Protein AF-A0A2E9WJP3-F1 (afdb_monomer_lite)

pLDDT: mean 88.26, std 9.83, range [49.56, 97.56]

Secondary structure (DSSP, 8-state):
-----EEE-PPEEETTEEE----EEPPPTTGGGGTT-SEEE--SSEEEEEPPGGGGGS---TT-TTTEE--SBEEESSPPTTTGGG---B--SS----SPTTTTEEEEEEEEEEESS-SS---TT--S-EEEEEEEEEE-SS-B-S-EEEEEEE-STTEEETT--SSSS-EEEEE-S-B-TTEEEEEEEEEEE-TTSPTT-EEEEEEEEEETT-BS--TT---TTPPBPP-SPPEEEEEETTSPPS--TT-SS-SS--SHHHHHHHHHHHHTTTT-----HHHHHH-TT-SS--SHHHHHHHHHHHHH-

Foldseek 3Di:
DDAAAEDAQFFDADPNDTHHPQDEEEDDLVCVSNQRHQADADAQHAYAEEDHLCVLVHPYPLVDNRRDEQHNYQYFDPHRPSNNVRPHDHDVVPGPHVDFAQQAKWKDDWFKEWAQWDQAAQALPTPTTWIKIKIKIFASGAKHQQFKKKKKFWPDPQKAWDPADDPGRGMRIHTDRIAHHRGMAMDITTMGGHNPDDFFDKIKMKMTMFGPQADCDCPPPPDPNHGHTHPYDIDMDIDTHGHGTQAYQLQLVSNRDLEVVSLVNLVVCLVVVVPHPYNHSSQVRQPPVPPSDSDVVSSVVSVVVHVVD

Structure (mmCIF, N/CA/C/O backbone):
data_AF-A0A2E9WJP3-F1
#
_entry.id   AF-A0A2E9WJP3-F1
#
loop_
_atom_site.group_PDB
_atom_site.id
_atom_site.type_symbol
_atom_site.label_atom_id
_atom_site.label_alt_id
_atom_site.label_comp_id
_atom_site.label_asym_id
_atom_site.label_entity_id
_atom_site.label_seq_id
_atom_site.pdbx_PDB_ins_code
_atom_site.Cartn_x
_atom_site.Cartn_y
_atom_site.Cartn_z
_atom_site.occupancy
_atom_site.B_iso_or_equiv
_atom_site.auth_seq_id
_atom_site.auth_comp_id
_atom_site.auth_asym_id
_atom_site.auth_atom_id
_atom_site.pdbx_PDB_model_num
ATOM 1 N N . ASN A 1 1 ? 7.475 -1.618 -46.193 1.00 53.94 1 ASN A N 1
ATOM 2 C CA . ASN A 1 1 ? 6.760 -1.012 -45.052 1.00 53.94 1 ASN A CA 1
ATOM 3 C C . ASN A 1 1 ? 7.216 -1.718 -43.789 1.00 53.94 1 ASN A C 1
ATOM 5 O O . ASN A 1 1 ? 6.479 -2.545 -43.276 1.00 53.94 1 ASN A O 1
ATOM 9 N N . GLY A 1 2 ? 8.473 -1.503 -43.385 1.00 64.44 2 GLY A N 1
ATOM 10 C CA . GLY A 1 2 ? 9.006 -2.137 -42.178 1.00 64.44 2 GLY A CA 1
ATOM 11 C C . GLY A 1 2 ? 8.355 -1.494 -40.962 1.00 64.44 2 GLY A C 1
ATOM 12 O O . GLY A 1 2 ? 8.358 -0.270 -40.872 1.00 64.44 2 GLY A O 1
ATOM 13 N N . ARG A 1 3 ? 7.750 -2.310 -40.105 1.00 82.12 3 ARG A N 1
ATOM 14 C CA . ARG A 1 3 ? 7.250 -1.914 -38.788 1.00 82.12 3 ARG A CA 1
ATOM 15 C C . ARG A 1 3 ? 8.035 -2.715 -37.751 1.00 82.12 3 ARG A C 1
ATOM 17 O O . ARG A 1 3 ? 8.478 -3.820 -38.069 1.00 82.12 3 ARG A O 1
ATOM 24 N N . ILE A 1 4 ? 8.259 -2.138 -36.576 1.00 85.25 4 ILE A N 1
ATOM 25 C CA . ILE A 1 4 ? 8.901 -2.844 -35.464 1.00 85.25 4 ILE A CA 1
ATOM 26 C C . ILE A 1 4 ? 7.876 -3.833 -34.909 1.00 85.25 4 ILE A C 1
ATOM 28 O O . ILE A 1 4 ? 6.746 -3.439 -34.643 1.00 85.25 4 ILE A O 1
ATOM 32 N N . ILE A 1 5 ? 8.274 -5.100 -34.813 1.00 91.88 5 ILE A N 1
ATOM 33 C CA . ILE A 1 5 ? 7.473 -6.188 -34.226 1.00 91.88 5 ILE A CA 1
ATOM 34 C C . ILE A 1 5 ? 8.168 -6.824 -33.017 1.00 91.88 5 ILE A C 1
ATOM 36 O O . ILE A 1 5 ? 7.526 -7.426 -32.174 1.00 91.88 5 ILE A O 1
ATOM 40 N N . LEU A 1 6 ? 9.491 -6.687 -32.937 1.00 93.00 6 LEU A N 1
ATOM 41 C CA . LEU A 1 6 ? 10.337 -7.295 -31.922 1.00 93.00 6 LEU A CA 1
ATOM 42 C C . LEU A 1 6 ? 11.428 -6.292 -31.578 1.00 93.00 6 LEU A C 1
ATOM 44 O O . LEU A 1 6 ? 12.177 -5.863 -32.465 1.00 93.00 6 LEU A O 1
ATOM 48 N N . PHE A 1 7 ? 11.512 -5.954 -30.302 1.00 91.19 7 PHE A N 1
ATOM 49 C CA . PHE A 1 7 ? 12.621 -5.223 -29.725 1.00 91.19 7 PHE A CA 1
ATOM 50 C C . PHE A 1 7 ? 13.110 -6.030 -28.522 1.00 91.19 7 PHE A C 1
ATOM 52 O O . PHE A 1 7 ? 12.496 -6.005 -27.464 1.00 91.19 7 PHE A O 1
ATOM 59 N N . ASP A 1 8 ? 14.161 -6.820 -28.736 1.00 93.00 8 ASP A N 1
ATOM 60 C CA . ASP A 1 8 ? 14.760 -7.693 -27.726 1.00 93.00 8 ASP A CA 1
ATOM 61 C C . ASP A 1 8 ? 16.210 -7.267 -27.510 1.00 93.00 8 ASP A C 1
ATOM 63 O O . ASP A 1 8 ? 17.066 -7.413 -28.393 1.00 93.00 8 ASP A O 1
ATOM 67 N N . CYS A 1 9 ? 16.444 -6.688 -26.337 1.00 93.12 9 CYS A N 1
ATOM 68 C CA . CYS A 1 9 ? 17.728 -6.184 -25.889 1.00 93.12 9 CYS A CA 1
ATOM 69 C C . CYS A 1 9 ? 18.357 -7.039 -24.783 1.00 93.12 9 CYS A C 1
ATOM 71 O O . CYS A 1 9 ? 19.180 -6.533 -24.014 1.00 93.12 9 CYS A O 1
ATOM 73 N N . TYR A 1 10 ? 18.040 -8.338 -24.727 1.00 88.50 10 TYR A N 1
ATOM 74 C CA . TYR A 1 10 ? 18.809 -9.271 -23.908 1.00 88.50 10 TYR A CA 1
ATOM 75 C C . TYR A 1 10 ? 20.300 -9.299 -24.297 1.00 88.50 10 TYR A C 1
ATOM 77 O O . TYR A 1 10 ? 20.679 -9.011 -25.442 1.00 88.50 10 TYR A O 1
ATOM 85 N N . PRO A 1 11 ? 21.185 -9.697 -23.362 1.00 88.94 11 PRO A N 1
ATOM 86 C CA . PRO A 1 11 ? 22.606 -9.787 -23.630 1.00 88.94 11 PRO A CA 1
ATOM 87 C C . PRO A 1 11 ? 22.893 -10.813 -24.726 1.00 88.94 11 PRO A C 1
ATOM 89 O O . PRO A 1 11 ? 22.445 -11.962 -24.698 1.00 88.94 11 PRO A O 1
ATOM 92 N N . ILE A 1 12 ? 23.739 -10.424 -25.674 1.00 89.56 12 ILE A N 1
ATOM 93 C CA . ILE A 1 12 ? 24.152 -11.298 -26.767 1.00 89.56 12 ILE A CA 1
ATOM 94 C C . ILE A 1 12 ? 25.211 -12.270 -26.243 1.00 89.56 12 ILE A C 1
ATOM 96 O O . ILE A 1 12 ? 26.278 -11.866 -25.775 1.00 89.56 12 ILE A O 1
ATOM 100 N N . ILE A 1 13 ? 24.960 -13.574 -26.366 1.00 91.44 13 ILE A N 1
ATOM 101 C CA . ILE A 1 13 ? 25.902 -14.605 -25.917 1.00 91.44 13 ILE A CA 1
ATOM 102 C C . ILE A 1 13 ? 26.868 -14.968 -27.049 1.00 91.44 13 ILE A C 1
ATOM 104 O O . ILE A 1 13 ? 26.482 -15.559 -28.058 1.00 91.44 13 ILE A O 1
ATOM 108 N N . ILE A 1 14 ? 28.158 -14.675 -26.863 1.00 93.06 14 ILE A N 1
ATOM 109 C CA . ILE A 1 14 ? 29.222 -14.998 -27.824 1.00 93.06 14 ILE A CA 1
ATOM 110 C C . ILE A 1 14 ? 30.274 -15.858 -27.127 1.00 93.06 14 ILE A C 1
ATOM 112 O O . ILE A 1 14 ? 30.934 -15.418 -26.188 1.00 93.06 14 ILE A O 1
ATOM 116 N N . ASN A 1 15 ? 30.453 -17.097 -27.598 1.00 94.19 15 ASN A N 1
ATOM 117 C CA . ASN A 1 15 ? 31.394 -18.075 -27.025 1.00 94.19 15 ASN A CA 1
ATOM 118 C C . ASN A 1 15 ? 31.203 -18.316 -25.512 1.00 94.19 15 ASN A C 1
ATOM 120 O O . ASN A 1 15 ? 32.175 -18.545 -24.797 1.00 94.19 15 ASN A O 1
ATOM 124 N N . GLY A 1 16 ? 29.959 -18.256 -25.028 1.00 92.44 16 GLY A N 1
ATOM 125 C CA . GLY A 1 16 ? 29.631 -18.432 -23.609 1.00 92.44 16 GLY A CA 1
ATOM 126 C C . GLY A 1 16 ? 29.838 -17.189 -22.739 1.00 92.44 16 GLY A C 1
ATOM 127 O O . GLY A 1 16 ? 29.632 -17.277 -21.534 1.00 92.44 16 GLY A O 1
ATOM 128 N N . ASN A 1 17 ? 30.209 -16.045 -23.325 1.00 92.50 17 ASN A N 1
ATOM 129 C CA . ASN A 1 17 ? 30.257 -14.762 -22.627 1.00 92.50 17 ASN A CA 1
ATOM 130 C C . ASN A 1 17 ? 29.009 -13.940 -22.955 1.00 92.50 17 ASN A C 1
ATOM 132 O O . ASN A 1 17 ? 28.651 -13.819 -24.129 1.00 92.50 17 ASN A O 1
ATOM 136 N N . TYR A 1 18 ? 28.396 -13.362 -21.927 1.00 90.56 18 TYR A N 1
ATOM 137 C CA . TYR A 1 18 ? 27.299 -12.407 -22.051 1.00 90.56 18 TYR A CA 1
ATOM 138 C C . TYR A 1 18 ? 27.856 -11.038 -22.443 1.00 90.56 18 TYR A C 1
ATOM 140 O O . TYR A 1 18 ? 28.837 -10.579 -21.857 1.00 90.56 18 TYR A O 1
ATOM 148 N N . ASN A 1 19 ? 27.250 -10.409 -23.446 1.00 90.06 19 ASN A N 1
ATOM 149 C CA . ASN A 1 19 ? 27.592 -9.064 -23.895 1.00 90.06 19 ASN A CA 1
ATOM 150 C C . ASN A 1 19 ? 26.335 -8.207 -23.765 1.00 90.06 19 ASN A C 1
ATOM 152 O O . ASN A 1 19 ? 25.405 -8.366 -24.557 1.00 90.06 19 ASN A O 1
ATOM 156 N N . TRP A 1 20 ? 26.311 -7.358 -22.744 1.00 89.81 20 TRP A N 1
ATOM 157 C CA . TRP A 1 20 ? 25.240 -6.397 -22.512 1.00 89.81 20 TRP A CA 1
ATOM 158 C C . TRP A 1 20 ? 25.236 -5.328 -23.604 1.00 89.81 20 TRP A C 1
ATOM 160 O O . TRP A 1 20 ? 26.259 -5.082 -24.252 1.00 89.81 20 TRP A O 1
ATOM 170 N N . LEU A 1 21 ? 24.057 -4.769 -23.867 1.00 91.06 21 LEU A N 1
ATOM 171 C CA . LEU A 1 21 ? 23.879 -3.747 -24.896 1.00 91.06 21 LEU A CA 1
ATOM 172 C C . LEU A 1 21 ? 24.045 -2.328 -24.346 1.00 91.06 21 LEU A C 1
ATOM 174 O O . LEU A 1 21 ? 24.239 -1.416 -25.150 1.00 91.06 21 LEU A O 1
ATOM 178 N N . ASP A 1 22 ? 24.001 -2.168 -23.018 1.00 90.81 22 ASP A N 1
ATOM 179 C CA . ASP A 1 22 ? 24.171 -0.905 -22.291 1.00 90.81 22 ASP A CA 1
ATOM 180 C C . ASP A 1 22 ? 23.262 0.208 -22.860 1.00 90.81 22 ASP A C 1
ATOM 182 O O . ASP A 1 22 ? 23.683 1.347 -23.097 1.00 90.81 22 ASP A O 1
ATOM 186 N N . VAL A 1 23 ? 22.008 -0.141 -23.193 1.00 94.12 23 VAL A N 1
ATOM 187 C CA . VAL A 1 23 ? 21.060 0.829 -23.759 1.00 94.12 23 VAL A CA 1
ATOM 188 C C . VAL A 1 23 ? 20.640 1.804 -22.666 1.00 94.12 23 VAL A C 1
ATOM 190 O O . VAL A 1 23 ? 20.157 1.386 -21.626 1.00 94.12 23 VAL A O 1
ATOM 193 N N . SER A 1 24 ? 20.798 3.102 -22.913 1.00 93.69 24 SER A N 1
ATOM 194 C CA . SER A 1 24 ? 20.546 4.156 -21.926 1.00 93.69 24 SER A CA 1
ATOM 195 C C . SER A 1 24 ? 19.581 5.225 -22.425 1.00 93.69 24 SER A C 1
ATOM 197 O O . SER A 1 24 ? 19.346 5.365 -23.630 1.00 93.69 24 SER A O 1
ATOM 199 N N . GLY A 1 25 ? 19.070 6.016 -21.479 1.00 92.56 25 GLY A N 1
ATOM 200 C CA . GLY A 1 25 ? 18.155 7.128 -21.723 1.00 92.56 25 GLY A CA 1
ATOM 201 C C . GLY A 1 25 ? 16.700 6.784 -21.416 1.00 92.56 25 GLY A C 1
ATOM 202 O O . GLY A 1 25 ? 16.393 5.736 -20.855 1.00 92.56 25 GLY A O 1
ATOM 203 N N . GLU A 1 26 ? 15.807 7.700 -21.775 1.00 93.94 26 GLU A N 1
ATOM 204 C CA . GLU A 1 26 ? 14.380 7.606 -21.461 1.00 93.94 26 GLU A CA 1
ATOM 205 C C . GLU A 1 26 ? 13.601 6.759 -22.467 1.00 93.94 26 GLU A C 1
ATOM 207 O O . GLU A 1 26 ? 13.908 6.727 -23.666 1.00 93.94 26 GLU A O 1
ATOM 212 N N . ILE A 1 27 ? 12.525 6.132 -21.984 1.00 93.31 27 ILE A N 1
ATOM 213 C CA . ILE A 1 27 ? 11.502 5.555 -22.854 1.00 93.31 27 ILE A CA 1
ATOM 214 C C . ILE A 1 27 ? 10.728 6.715 -23.502 1.00 93.31 27 ILE A C 1
ATOM 216 O O . ILE A 1 27 ? 10.164 7.555 -22.802 1.00 93.31 27 ILE A O 1
ATOM 220 N N . PRO A 1 28 ? 10.680 6.803 -24.840 1.00 91.38 28 PRO A N 1
ATOM 221 C CA . PRO A 1 28 ? 10.121 7.970 -25.501 1.00 91.38 28 PRO A CA 1
ATOM 222 C C . PRO A 1 28 ? 8.587 7.995 -25.426 1.00 91.38 28 PRO A C 1
ATOM 224 O O . PRO A 1 28 ? 7.920 6.989 -25.655 1.00 91.38 28 PRO A O 1
ATOM 227 N N . ASN A 1 29 ? 8.012 9.186 -25.225 1.00 87.31 29 ASN A N 1
ATOM 228 C CA . ASN A 1 29 ? 6.556 9.403 -25.163 1.00 87.31 29 ASN A CA 1
ATOM 229 C C . ASN A 1 29 ? 5.777 8.889 -26.391 1.00 87.31 29 ASN A C 1
ATOM 231 O O . ASN A 1 29 ? 4.590 8.586 -26.286 1.00 87.31 29 ASN A O 1
ATOM 235 N N . ASN A 1 30 ? 6.416 8.803 -27.562 1.00 87.75 30 ASN A N 1
ATOM 236 C CA . ASN A 1 30 ? 5.806 8.322 -28.804 1.00 87.75 30 ASN A CA 1
ATOM 237 C C . ASN A 1 30 ? 5.972 6.806 -29.022 1.00 87.75 30 ASN A C 1
ATOM 239 O O . ASN A 1 30 ? 5.982 6.352 -30.166 1.00 87.75 30 ASN A O 1
ATOM 243 N N . ILE A 1 31 ? 6.098 6.011 -27.951 1.00 87.75 31 ILE A N 1
ATOM 244 C CA . ILE A 1 31 ? 6.166 4.541 -28.037 1.00 87.75 31 ILE A CA 1
ATOM 245 C C . ILE A 1 31 ? 4.942 3.929 -28.746 1.00 87.75 31 ILE A C 1
ATOM 247 O O . ILE A 1 31 ? 5.043 2.880 -29.375 1.00 87.75 31 ILE A O 1
ATOM 251 N N . THR A 1 32 ? 3.814 4.642 -28.759 1.00 84.25 32 THR A N 1
ATOM 252 C CA . THR A 1 32 ? 2.586 4.301 -29.498 1.00 84.25 32 THR A CA 1
ATOM 253 C C . THR A 1 32 ? 2.762 4.214 -31.013 1.00 84.25 32 THR A C 1
ATOM 255 O O . THR A 1 32 ? 1.968 3.560 -31.689 1.00 84.25 32 THR A O 1
ATOM 258 N N . ASP A 1 33 ? 3.832 4.792 -31.573 1.00 87.94 33 ASP A N 1
ATOM 259 C CA . ASP A 1 33 ? 4.186 4.606 -32.985 1.00 87.94 33 ASP A CA 1
ATOM 260 C C . ASP A 1 33 ? 4.545 3.135 -33.307 1.00 87.94 33 ASP A C 1
ATOM 262 O O . ASP A 1 33 ? 4.612 2.742 -34.479 1.00 87.94 33 ASP A O 1
ATOM 266 N N . TRP A 1 34 ? 4.771 2.299 -32.286 1.00 88.06 34 TRP A N 1
ATOM 267 C CA . TRP A 1 34 ? 5.065 0.870 -32.399 1.00 88.06 34 TRP A CA 1
ATOM 268 C C . TRP A 1 34 ? 3.798 0.000 -32.347 1.00 88.06 34 TRP A C 1
ATOM 270 O O . TRP A 1 34 ? 3.801 -1.061 -31.744 1.00 88.06 34 TRP A O 1
ATOM 280 N N . GLU A 1 35 ? 2.737 0.402 -33.055 1.00 83.06 35 GLU A N 1
ATOM 281 C CA . GLU A 1 35 ? 1.407 -0.255 -33.124 1.00 83.06 35 GLU A CA 1
ATOM 2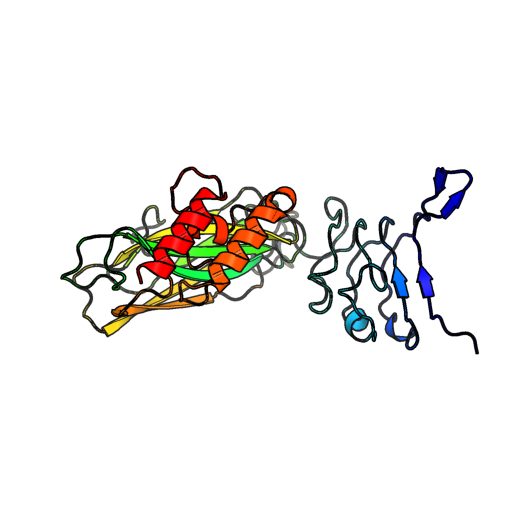82 C C . GLU A 1 35 ? 1.426 -1.785 -33.389 1.00 83.06 35 GLU A C 1
ATOM 284 O O . GLU A 1 35 ? 0.425 -2.459 -33.187 1.00 83.06 35 GLU A O 1
ATOM 289 N N . TYR A 1 36 ? 2.536 -2.350 -33.877 1.00 89.25 36 TYR A N 1
ATOM 290 C CA . TYR A 1 36 ? 2.665 -3.777 -34.225 1.00 89.25 36 TYR A CA 1
ATOM 291 C C . TYR A 1 36 ? 3.728 -4.483 -33.387 1.00 89.25 36 TYR A C 1
ATOM 293 O O . TYR A 1 36 ? 4.179 -5.556 -33.786 1.00 89.25 36 TYR A O 1
ATOM 301 N N . ILE A 1 37 ? 4.194 -3.868 -32.298 1.00 93.19 37 ILE A N 1
ATOM 302 C CA . ILE A 1 37 ? 5.142 -4.521 -31.407 1.00 93.19 37 ILE A CA 1
ATOM 303 C C . ILE A 1 37 ? 4.462 -5.712 -30.738 1.00 93.19 37 ILE A C 1
ATOM 305 O O . ILE A 1 37 ? 3.365 -5.597 -30.210 1.00 93.19 37 ILE A O 1
ATOM 309 N N . GLU A 1 38 ? 5.116 -6.863 -30.818 1.00 95.00 38 GLU A N 1
ATOM 310 C CA . GLU A 1 38 ? 4.667 -8.119 -30.217 1.00 95.00 38 GLU A CA 1
ATOM 311 C C . GLU A 1 38 ? 5.570 -8.512 -29.040 1.00 95.00 38 GLU A C 1
ATOM 313 O O . GLU A 1 38 ? 5.168 -9.319 -28.212 1.00 95.00 38 GLU A O 1
ATOM 318 N N . VAL A 1 39 ? 6.792 -7.963 -28.971 1.00 95.88 39 VAL A N 1
ATOM 319 C CA . VAL A 1 39 ? 7.773 -8.201 -27.902 1.00 95.88 39 VAL A CA 1
ATOM 320 C C . VAL A 1 39 ? 8.591 -6.930 -27.659 1.00 95.88 39 VAL A C 1
ATOM 322 O O . VAL A 1 39 ? 9.171 -6.374 -28.602 1.00 95.88 39 VAL A O 1
ATOM 325 N N . PHE A 1 40 ? 8.670 -6.508 -26.399 1.00 95.38 40 PHE A N 1
ATOM 326 C CA . PHE A 1 40 ? 9.450 -5.373 -25.914 1.00 95.38 40 PHE A CA 1
ATOM 327 C C . PHE A 1 40 ? 10.232 -5.749 -24.644 1.00 95.38 40 PHE A C 1
ATOM 329 O O . PHE A 1 40 ? 9.737 -5.640 -23.526 1.00 95.38 40 PHE A O 1
ATOM 336 N N . ILE A 1 41 ? 11.476 -6.187 -24.829 1.00 95.62 41 ILE A N 1
ATOM 337 C CA . ILE A 1 41 ? 12.373 -6.629 -23.758 1.00 95.62 41 ILE A CA 1
ATOM 338 C C . ILE A 1 41 ? 13.591 -5.711 -23.720 1.00 95.62 41 ILE A C 1
ATOM 340 O O . ILE A 1 41 ? 14.370 -5.650 -24.672 1.00 95.62 41 ILE A O 1
ATOM 344 N N . MET A 1 42 ? 13.768 -5.030 -22.592 1.00 95.56 42 MET A N 1
ATOM 345 C CA . MET A 1 42 ? 14.872 -4.109 -22.305 1.00 95.56 42 MET A CA 1
ATOM 346 C C . MET A 1 42 ? 15.515 -4.380 -20.942 1.00 95.56 42 MET A C 1
ATOM 348 O O . MET A 1 42 ? 16.221 -3.525 -20.408 1.00 95.56 42 MET A O 1
ATOM 352 N N . SER A 1 43 ? 15.282 -5.556 -20.363 1.00 94.81 43 SER A N 1
ATOM 353 C CA . SER A 1 43 ? 15.803 -5.915 -19.046 1.00 94.81 43 SER A CA 1
ATOM 354 C C . SER A 1 43 ? 17.329 -5.791 -18.960 1.00 94.81 43 SER A C 1
ATOM 356 O O . SER A 1 43 ? 18.020 -6.126 -19.928 1.00 94.81 43 SER A O 1
ATOM 358 N N . TYR A 1 44 ? 17.842 -5.388 -17.797 1.00 93.62 44 TYR A N 1
ATOM 359 C CA . TYR A 1 44 ? 19.264 -5.280 -17.469 1.00 93.62 44 TYR A CA 1
ATOM 360 C C . TYR A 1 44 ? 20.034 -4.375 -18.444 1.00 93.62 44 TYR A C 1
ATOM 362 O O . TYR A 1 44 ? 21.044 -4.769 -19.034 1.00 93.62 44 TYR A O 1
ATOM 370 N N . ASN A 1 45 ? 19.514 -3.162 -18.626 1.00 94.00 45 ASN A N 1
ATOM 371 C CA . ASN A 1 45 ? 20.140 -2.069 -19.364 1.00 94.00 45 ASN A CA 1
ATOM 372 C C . ASN A 1 45 ? 20.239 -0.829 -18.448 1.00 94.00 45 ASN A C 1
ATOM 374 O O . ASN A 1 45 ? 20.044 -0.922 -17.239 1.00 94.00 45 ASN A O 1
ATOM 378 N N . ASP A 1 46 ? 20.553 0.329 -19.020 1.00 93.25 46 ASP A N 1
ATOM 379 C CA . ASP A 1 46 ? 20.752 1.594 -18.310 1.00 93.25 46 ASP A CA 1
ATOM 380 C C . ASP A 1 46 ? 19.619 2.600 -18.621 1.00 93.25 46 ASP A C 1
ATOM 382 O O . ASP A 1 46 ? 19.854 3.814 -18.692 1.00 93.25 46 ASP A O 1
ATOM 386 N N . LEU A 1 47 ? 18.394 2.121 -18.893 1.00 94.62 47 LEU A N 1
ATOM 387 C CA . LEU A 1 47 ? 17.244 3.007 -19.112 1.00 94.62 47 LEU A CA 1
ATOM 388 C C . LEU A 1 47 ? 16.950 3.811 -17.844 1.00 94.62 47 LEU A C 1
ATOM 390 O O . LEU A 1 47 ? 17.082 3.298 -16.736 1.00 94.62 47 LEU A O 1
ATOM 394 N N . SER A 1 48 ? 16.528 5.061 -18.002 1.00 92.88 48 SER A N 1
ATOM 395 C CA . SER A 1 48 ? 16.322 5.986 -16.886 1.00 92.88 48 SER A CA 1
ATOM 396 C C . SER A 1 48 ? 15.133 6.913 -17.106 1.00 92.88 48 SER A C 1
ATOM 398 O O . SER A 1 48 ? 14.629 7.025 -18.220 1.00 92.88 48 SER A O 1
ATOM 400 N N . GLY A 1 49 ? 14.725 7.634 -16.062 1.00 90.44 49 GLY A N 1
ATOM 401 C CA . GLY A 1 49 ? 13.631 8.605 -16.143 1.00 90.44 49 GLY A CA 1
ATOM 402 C C . GLY A 1 49 ? 12.250 7.950 -16.119 1.00 90.44 49 GLY A C 1
ATOM 403 O O . GLY A 1 49 ? 12.126 6.746 -15.899 1.00 90.44 49 GLY A O 1
ATOM 404 N N . LEU A 1 50 ? 11.200 8.756 -16.272 1.00 91.00 50 LEU A N 1
ATOM 405 C CA . LEU A 1 50 ? 9.816 8.291 -16.139 1.00 91.00 50 LEU A CA 1
ATOM 406 C C . LEU A 1 50 ? 9.399 7.400 -17.313 1.00 91.00 50 LEU A C 1
ATOM 408 O O . LEU A 1 50 ? 9.785 7.632 -18.461 1.00 91.00 50 LEU A O 1
ATOM 412 N N . ILE A 1 51 ? 8.548 6.415 -17.030 1.00 93.69 51 ILE A N 1
ATOM 413 C CA . ILE A 1 51 ? 7.878 5.642 -18.077 1.00 93.69 51 ILE A CA 1
ATOM 414 C C . ILE A 1 51 ? 6.626 6.412 -18.508 1.00 93.69 51 ILE A C 1
ATOM 416 O O . ILE A 1 51 ? 5.801 6.747 -17.658 1.00 93.69 51 ILE A O 1
ATOM 420 N N . PRO A 1 52 ? 6.444 6.697 -19.806 1.00 93.25 52 PRO A N 1
ATOM 421 C CA . PRO A 1 52 ? 5.271 7.424 -20.264 1.00 93.25 52 PRO A CA 1
ATOM 422 C C . PRO A 1 52 ? 4.005 6.564 -20.176 1.00 93.25 52 PRO A C 1
ATOM 424 O O . PRO A 1 52 ? 4.018 5.400 -20.576 1.00 93.25 52 PRO A O 1
ATOM 427 N N . ASP A 1 53 ? 2.880 7.159 -19.764 1.00 93.12 53 ASP A N 1
ATOM 428 C CA . ASP A 1 53 ? 1.566 6.485 -19.700 1.00 93.12 53 ASP A CA 1
ATOM 429 C C . ASP A 1 53 ? 1.135 5.864 -21.038 1.00 93.12 53 ASP A C 1
ATOM 431 O O . ASP A 1 53 ? 0.377 4.894 -21.074 1.00 93.12 53 ASP A O 1
ATOM 435 N N . SER A 1 54 ? 1.650 6.392 -22.153 1.00 93.56 54 SER A N 1
ATOM 436 C CA . SER A 1 54 ? 1.402 5.874 -23.498 1.00 93.56 54 SER A CA 1
ATOM 437 C C . SER A 1 54 ? 1.900 4.437 -23.702 1.00 93.56 54 SER A C 1
ATOM 439 O O . SER A 1 54 ? 1.475 3.780 -24.650 1.00 93.56 54 SER A O 1
ATOM 441 N N . ILE A 1 55 ? 2.733 3.899 -22.800 1.00 94.69 55 ILE A N 1
ATOM 442 C CA . ILE A 1 55 ? 3.093 2.475 -22.793 1.00 94.69 55 ILE A CA 1
ATOM 443 C C . ILE A 1 55 ? 1.869 1.569 -22.607 1.00 94.69 55 ILE A C 1
ATOM 445 O O . ILE A 1 55 ? 1.822 0.489 -23.191 1.00 94.69 55 ILE A O 1
ATOM 449 N N . CYS A 1 56 ? 0.847 2.031 -21.877 1.00 94.00 56 CYS A N 1
ATOM 450 C CA . CYS A 1 56 ? -0.392 1.286 -21.648 1.00 94.00 56 CYS A CA 1
ATOM 451 C C . CYS A 1 56 ? -1.267 1.154 -22.903 1.00 94.00 56 CYS A C 1
ATOM 453 O O . CYS A 1 56 ? -2.250 0.416 -22.890 1.00 94.00 56 CYS A O 1
ATOM 455 N N . GLU A 1 57 ? -0.950 1.880 -23.976 1.00 93.00 57 GLU A N 1
ATOM 456 C CA . GLU A 1 57 ? -1.648 1.775 -25.258 1.00 93.00 57 GLU A CA 1
ATOM 457 C C . GLU A 1 57 ? -1.083 0.651 -26.148 1.00 93.00 57 GLU A C 1
ATOM 459 O O . GLU A 1 57 ? -1.654 0.364 -27.203 1.00 93.00 57 GLU A O 1
ATOM 464 N N . LEU A 1 58 ? 0.027 0.016 -25.752 1.00 92.44 58 LEU A N 1
ATOM 465 C CA . LEU A 1 58 ? 0.586 -1.138 -26.456 1.00 92.44 58 LEU A CA 1
ATOM 466 C C . LEU A 1 58 ? -0.227 -2.405 -26.150 1.00 92.44 58 LEU A C 1
ATOM 468 O O . LEU A 1 58 ? -0.525 -2.697 -24.995 1.00 92.44 58 LEU A O 1
ATOM 472 N N . ASP A 1 59 ? -0.542 -3.187 -27.185 1.00 92.00 59 ASP A N 1
ATOM 473 C CA . ASP A 1 59 ? -1.256 -4.470 -27.071 1.00 92.00 59 ASP A CA 1
ATOM 474 C C . ASP A 1 59 ? -0.275 -5.611 -26.745 1.00 92.00 59 ASP A C 1
ATOM 476 O O . ASP A 1 59 ? -0.032 -6.505 -27.557 1.00 92.00 59 ASP A O 1
ATOM 480 N N . LEU A 1 60 ? 0.360 -5.522 -25.573 1.00 93.62 60 LEU A N 1
ATOM 481 C CA . LEU A 1 60 ? 1.311 -6.508 -25.058 1.00 93.62 60 LEU A CA 1
ATOM 482 C C . LEU A 1 60 ? 0.746 -7.203 -23.818 1.00 93.62 60 LEU A C 1
ATOM 484 O O . LEU A 1 60 ? 0.060 -6.595 -22.997 1.00 93.62 60 LEU A O 1
ATOM 488 N N . ASP A 1 61 ? 1.090 -8.478 -23.650 1.00 95.50 61 ASP A N 1
ATOM 489 C CA . ASP A 1 61 ? 0.904 -9.161 -22.374 1.00 95.50 61 ASP A CA 1
ATOM 490 C C . ASP A 1 61 ? 2.040 -8.762 -21.427 1.00 95.50 61 ASP A C 1
ATOM 492 O O . ASP A 1 61 ? 3.122 -9.347 -21.451 1.00 95.50 61 ASP A O 1
ATOM 496 N N . PHE A 1 62 ? 1.799 -7.735 -20.610 1.00 96.00 62 PHE A N 1
ATOM 497 C CA . PHE A 1 62 ? 2.789 -7.234 -19.656 1.00 96.00 62 PHE A CA 1
ATOM 498 C C . PHE A 1 62 ? 3.155 -8.247 -18.560 1.00 96.00 62 PHE A C 1
ATOM 500 O O . PHE A 1 62 ? 4.187 -8.084 -17.920 1.00 96.00 62 PHE A O 1
ATOM 507 N N . SER A 1 63 ? 2.337 -9.288 -18.354 1.00 94.69 63 SER A N 1
ATOM 508 C CA . SER A 1 63 ? 2.582 -10.318 -17.337 1.00 94.69 63 SER A CA 1
ATOM 509 C C . SER A 1 63 ? 3.521 -11.435 -17.802 1.00 94.69 63 SER A C 1
ATOM 511 O O . SER A 1 63 ? 4.007 -12.221 -16.985 1.00 94.69 63 SER A O 1
ATOM 513 N N . ASP A 1 64 ? 3.785 -11.523 -19.109 1.00 96.12 64 ASP A N 1
ATOM 514 C CA . ASP A 1 64 ? 4.693 -12.506 -19.688 1.00 96.12 64 ASP A CA 1
ATOM 515 C C . ASP A 1 64 ? 6.078 -11.881 -19.909 1.00 96.12 64 ASP A C 1
ATOM 517 O O . ASP A 1 64 ? 6.297 -11.132 -20.861 1.00 96.12 64 ASP A O 1
ATOM 521 N N . ASN A 1 65 ? 7.052 -12.258 -19.075 1.00 93.38 65 ASN A N 1
ATOM 522 C CA . ASN A 1 65 ? 8.441 -11.785 -19.178 1.00 93.38 65 ASN A CA 1
ATOM 523 C C . ASN A 1 65 ? 9.131 -12.157 -20.509 1.00 93.38 65 ASN A C 1
ATOM 525 O O . ASN A 1 65 ? 10.204 -11.644 -20.819 1.00 93.38 65 ASN A O 1
ATOM 529 N N . SER A 1 66 ? 8.558 -13.065 -21.310 1.00 94.44 66 SER A N 1
ATOM 530 C CA . SER A 1 66 ? 9.038 -13.348 -22.670 1.00 94.44 66 SER A CA 1
ATOM 531 C C . SER A 1 66 ? 8.482 -12.393 -23.735 1.00 94.44 66 SER A C 1
ATOM 533 O O . SER A 1 66 ? 8.932 -12.423 -24.883 1.00 94.44 66 SER A O 1
ATOM 535 N N . ILE A 1 67 ? 7.529 -11.542 -23.352 1.00 96.44 67 ILE A N 1
ATOM 536 C CA . ILE A 1 67 ? 6.891 -10.516 -24.177 1.00 96.44 67 ILE A CA 1
ATOM 537 C C . ILE A 1 67 ? 7.294 -9.119 -23.698 1.00 96.44 67 ILE A C 1
ATOM 539 O O . ILE A 1 67 ? 7.657 -8.287 -24.529 1.00 96.44 67 ILE A O 1
ATOM 543 N N . PHE A 1 68 ? 7.265 -8.860 -22.392 1.00 96.56 68 PHE A N 1
ATOM 544 C CA . PHE A 1 68 ? 7.580 -7.563 -21.801 1.00 96.56 68 PHE A CA 1
ATOM 545 C C . PHE A 1 68 ? 8.486 -7.722 -20.584 1.00 96.56 68 PHE A C 1
ATOM 547 O O . PHE A 1 68 ? 8.128 -8.405 -19.632 1.00 96.56 68 PHE A O 1
ATOM 554 N N . ASP A 1 69 ? 9.651 -7.076 -20.595 1.00 96.12 69 ASP A N 1
ATOM 555 C CA . ASP A 1 69 ? 10.553 -7.092 -19.440 1.00 96.12 69 ASP A CA 1
ATOM 556 C C . ASP A 1 69 ? 11.422 -5.828 -19.419 1.00 96.12 69 ASP A C 1
ATOM 558 O O . ASP A 1 69 ? 12.229 -5.588 -20.322 1.00 96.12 69 ASP A O 1
ATOM 562 N N . LEU A 1 70 ? 11.245 -5.014 -18.378 1.00 95.94 70 LEU A N 1
ATOM 563 C CA . LEU A 1 70 ? 12.007 -3.791 -18.113 1.00 95.94 70 LEU A CA 1
ATOM 564 C C . LEU A 1 70 ? 12.861 -3.897 -16.836 1.00 95.94 70 LEU A C 1
ATOM 566 O O . LEU A 1 70 ? 13.457 -2.902 -16.416 1.00 95.94 70 LEU A O 1
ATOM 570 N N . ASN A 1 71 ? 12.944 -5.081 -16.223 1.00 95.00 71 ASN A N 1
ATOM 571 C CA . ASN A 1 71 ? 13.641 -5.318 -14.960 1.00 95.00 71 ASN A CA 1
ATOM 572 C C . ASN A 1 71 ? 15.115 -4.892 -15.016 1.00 95.00 71 ASN A C 1
ATOM 574 O O . ASN A 1 71 ? 15.776 -5.080 -16.032 1.00 95.00 71 ASN A O 1
ATOM 578 N N . GLY A 1 72 ? 15.669 -4.397 -13.914 1.00 92.00 72 GLY A N 1
ATOM 579 C CA . GLY A 1 72 ? 17.095 -4.107 -13.786 1.00 92.00 72 GLY A CA 1
ATOM 580 C C . GLY A 1 72 ? 17.555 -2.906 -14.610 1.00 92.00 72 GLY A C 1
ATOM 581 O O . GLY A 1 72 ? 18.633 -2.965 -15.193 1.00 92.00 72 GLY A O 1
ATOM 582 N N . ASN A 1 73 ? 16.738 -1.855 -14.682 1.00 94.19 73 ASN A N 1
ATOM 583 C CA . ASN A 1 73 ? 17.111 -0.541 -15.210 1.00 94.19 73 ASN A CA 1
ATOM 584 C C . ASN A 1 73 ? 17.121 0.496 -14.062 1.00 94.19 73 ASN A C 1
ATOM 586 O O . ASN A 1 73 ? 17.147 0.124 -12.890 1.00 94.19 73 ASN A O 1
ATOM 590 N N . ALA A 1 74 ? 17.115 1.789 -14.385 1.00 92.56 74 ALA A N 1
ATOM 591 C CA . ALA A 1 74 ? 16.996 2.919 -13.459 1.00 92.56 74 ALA A CA 1
ATOM 592 C C . ALA A 1 74 ? 15.744 3.771 -13.770 1.00 92.56 74 ALA A C 1
ATOM 594 O O . ALA A 1 74 ? 15.776 5.006 -13.700 1.00 92.56 74 ALA A O 1
ATOM 595 N N . LEU A 1 75 ? 14.654 3.117 -14.195 1.00 92.81 75 LEU A N 1
ATOM 596 C CA . LEU A 1 75 ? 13.396 3.783 -14.537 1.00 92.81 75 LEU A CA 1
ATOM 597 C C . LEU A 1 75 ? 12.734 4.341 -13.278 1.00 92.81 75 LEU A C 1
ATOM 599 O O . LEU A 1 75 ? 12.662 3.677 -12.249 1.00 92.81 75 LEU A O 1
ATOM 603 N N . CYS A 1 76 ? 12.237 5.568 -13.375 1.00 89.88 76 CYS A N 1
ATOM 604 C CA . CYS A 1 76 ? 11.674 6.294 -12.254 1.00 89.88 76 CYS A CA 1
ATOM 605 C C . CYS A 1 76 ? 10.181 5.980 -12.065 1.00 89.88 76 CYS A C 1
ATOM 607 O O . CYS A 1 76 ? 9.419 6.055 -13.035 1.00 89.88 76 CYS A O 1
ATOM 609 N N . PRO A 1 77 ? 9.741 5.715 -10.826 1.00 87.94 77 PRO A N 1
ATOM 610 C CA . PRO A 1 77 ? 8.331 5.751 -10.447 1.00 87.94 77 PRO A CA 1
ATOM 611 C C . PRO A 1 77 ? 7.785 7.202 -10.445 1.00 87.94 77 PRO A C 1
ATOM 613 O O . PRO A 1 77 ? 8.582 8.145 -10.392 1.00 87.94 77 PRO A O 1
ATOM 616 N N . PRO A 1 78 ? 6.451 7.411 -10.434 1.00 87.56 78 PRO A N 1
ATOM 617 C CA . PRO A 1 78 ? 5.412 6.389 -10.438 1.00 87.56 78 PRO A CA 1
ATOM 618 C C . PRO A 1 78 ? 5.358 5.681 -11.787 1.00 87.56 78 PRO A C 1
ATOM 620 O O . PRO A 1 78 ? 5.494 6.301 -12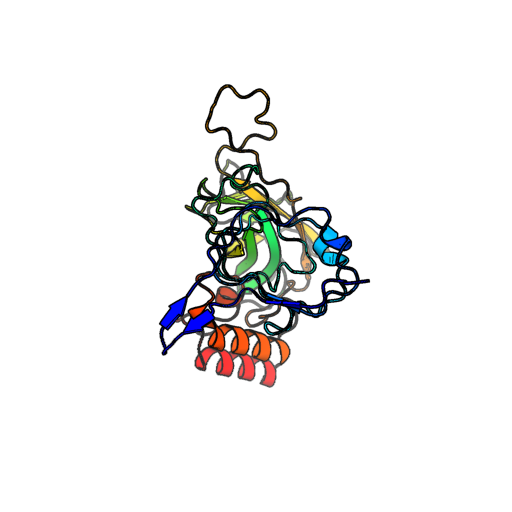.842 1.00 87.56 78 PRO A O 1
ATOM 623 N N . TYR A 1 79 ? 5.178 4.368 -11.739 1.00 91.88 79 TYR A N 1
ATOM 624 C CA . TYR A 1 79 ? 5.031 3.575 -12.948 1.00 91.88 79 TYR A CA 1
ATOM 625 C C . TYR A 1 79 ? 3.576 3.631 -13.423 1.00 91.88 79 TYR A C 1
ATOM 627 O O . TYR A 1 79 ? 2.664 3.666 -12.594 1.00 91.88 79 TYR A O 1
ATOM 635 N N . PRO A 1 80 ? 3.324 3.612 -14.741 1.00 92.69 80 PRO A N 1
ATOM 636 C CA . PRO A 1 80 ? 1.971 3.502 -15.261 1.00 92.69 80 PRO A CA 1
ATOM 637 C C . PRO A 1 80 ? 1.261 2.268 -14.690 1.00 92.69 80 PRO A C 1
ATOM 639 O O . PRO A 1 80 ? 1.799 1.160 -14.725 1.00 92.69 80 PRO A O 1
ATOM 642 N N . ALA A 1 81 ? 0.028 2.444 -14.209 1.00 90.50 81 ALA A N 1
ATOM 643 C CA . ALA A 1 81 ? -0.717 1.413 -13.473 1.00 90.50 81 ALA A CA 1
ATOM 644 C C . ALA A 1 81 ? -0.879 0.078 -14.233 1.00 90.50 81 ALA A C 1
ATOM 646 O O . ALA A 1 81 ? -1.048 -0.972 -13.623 1.00 90.50 81 ALA A O 1
ATOM 647 N N . CYS A 1 82 ? -0.823 0.096 -15.570 1.00 93.88 82 CYS A N 1
ATOM 648 C CA . CYS A 1 82 ? -0.908 -1.112 -16.394 1.00 93.88 82 CYS A CA 1
ATOM 649 C C . CYS A 1 82 ? 0.329 -2.028 -16.297 1.00 93.88 82 CYS A C 1
ATOM 651 O O . CYS A 1 82 ? 0.223 -3.209 -16.622 1.00 93.88 82 CYS A O 1
ATOM 653 N N . ILE A 1 83 ? 1.481 -1.487 -15.882 1.00 94.00 83 ILE A N 1
ATOM 654 C CA . ILE A 1 83 ? 2.764 -2.201 -15.804 1.00 94.00 83 ILE A CA 1
ATOM 655 C C . ILE A 1 83 ? 3.421 -2.144 -14.424 1.00 94.00 83 ILE A C 1
ATOM 657 O O . ILE A 1 83 ? 4.461 -2.767 -14.238 1.00 94.00 83 ILE A O 1
ATOM 661 N N . GLU A 1 84 ? 2.851 -1.405 -13.470 1.00 89.69 84 GLU A N 1
ATOM 662 C CA . GLU A 1 84 ? 3.406 -1.220 -12.122 1.00 89.69 84 GLU A CA 1
ATOM 663 C C . GLU A 1 84 ? 3.766 -2.558 -11.454 1.00 89.69 84 GLU A C 1
ATOM 665 O O . GLU A 1 84 ? 4.855 -2.709 -10.912 1.00 89.69 84 GLU A O 1
ATOM 670 N N . THR A 1 85 ? 2.915 -3.574 -11.607 1.00 88.69 85 THR A N 1
ATOM 671 C CA . THR A 1 85 ? 3.119 -4.927 -11.062 1.00 88.69 85 THR A CA 1
ATOM 672 C C . THR A 1 85 ? 4.158 -5.770 -11.811 1.00 88.69 85 THR A C 1
ATOM 674 O O . THR A 1 85 ? 4.561 -6.820 -11.315 1.00 88.69 85 THR A O 1
ATOM 677 N N . TYR A 1 86 ? 4.608 -5.329 -12.988 1.00 92.81 86 TYR A N 1
ATOM 678 C CA . TYR A 1 86 ? 5.502 -6.078 -13.884 1.00 92.81 86 TYR A CA 1
ATOM 679 C C . TYR A 1 86 ? 6.840 -5.365 -14.135 1.00 92.81 86 TYR A C 1
ATOM 681 O O . TYR A 1 86 ? 7.683 -5.857 -14.888 1.00 92.81 86 TYR A O 1
ATOM 689 N N . ILE A 1 87 ? 7.068 -4.205 -13.508 1.00 90.88 87 ILE A N 1
ATOM 690 C CA . ILE A 1 87 ? 8.293 -3.416 -13.700 1.00 90.88 87 ILE A CA 1
ATOM 691 C C . ILE A 1 87 ? 9.525 -4.051 -13.043 1.00 90.88 87 ILE A C 1
ATOM 693 O O . ILE A 1 87 ? 10.658 -3.815 -13.476 1.00 90.88 87 ILE A O 1
ATOM 697 N N . ASN A 1 88 ? 9.286 -4.896 -12.032 1.00 89.44 88 ASN A N 1
ATOM 698 C CA . ASN A 1 88 ? 10.298 -5.554 -11.213 1.00 89.44 88 ASN A CA 1
ATOM 699 C C . ASN A 1 88 ? 11.312 -4.544 -10.627 1.00 89.44 88 ASN A C 1
ATOM 701 O O . ASN A 1 88 ? 10.977 -3.392 -10.360 1.00 89.44 88 ASN A O 1
ATOM 705 N N . ASN A 1 89 ? 12.545 -4.972 -10.361 1.00 88.44 89 ASN A N 1
ATOM 706 C CA . ASN A 1 89 ? 13.523 -4.164 -9.642 1.00 88.44 89 ASN A CA 1
ATOM 707 C C . ASN A 1 89 ? 14.090 -3.037 -10.523 1.00 88.44 89 ASN A C 1
ATOM 709 O O . ASN A 1 89 ? 14.505 -3.287 -11.654 1.00 88.44 89 ASN A O 1
ATOM 713 N N . GLN A 1 90 ? 14.174 -1.823 -9.982 1.00 90.06 90 GLN A N 1
ATOM 714 C CA . GLN A 1 90 ? 14.804 -0.663 -10.615 1.00 90.06 90 GLN A CA 1
ATOM 715 C C . GLN A 1 90 ? 15.802 -0.035 -9.634 1.00 90.06 90 GLN A C 1
ATOM 717 O O . GLN A 1 90 ? 15.484 0.172 -8.464 1.00 90.06 90 GLN A O 1
ATOM 722 N N . ASP A 1 91 ? 17.008 0.293 -10.098 1.00 85.50 91 ASP A N 1
ATOM 723 C CA . ASP A 1 91 ? 18.008 1.009 -9.301 1.00 85.50 91 ASP A CA 1
ATOM 724 C C . ASP A 1 91 ? 17.787 2.522 -9.415 1.00 85.50 91 ASP A C 1
ATOM 726 O O . ASP A 1 91 ? 18.417 3.219 -10.214 1.00 85.50 91 ASP A O 1
ATOM 730 N N . THR A 1 92 ? 16.860 3.036 -8.608 1.00 78.9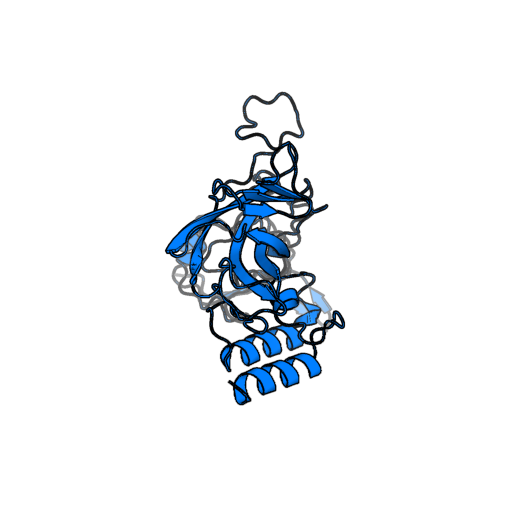4 92 THR A N 1
ATOM 731 C CA . THR A 1 92 ? 16.531 4.468 -8.580 1.00 78.94 92 THR A CA 1
ATOM 732 C C . THR A 1 92 ? 17.341 5.258 -7.551 1.00 78.94 92 THR A C 1
ATOM 734 O O . THR A 1 92 ? 17.045 6.422 -7.288 1.00 78.94 92 THR A O 1
ATOM 737 N N . MET A 1 93 ? 18.355 4.654 -6.916 1.00 70.69 93 MET A N 1
ATOM 738 C CA . MET A 1 93 ? 19.105 5.310 -5.834 1.00 70.69 93 MET A CA 1
ATOM 739 C C . MET A 1 93 ? 19.891 6.533 -6.333 1.00 70.69 93 MET A C 1
ATOM 741 O O . MET A 1 93 ? 20.115 7.486 -5.585 1.00 70.69 93 MET A O 1
ATOM 745 N N . PHE A 1 94 ? 20.313 6.504 -7.600 1.00 68.62 94 PHE A N 1
ATOM 746 C CA . PHE A 1 94 ? 21.093 7.566 -8.242 1.00 68.62 94 PHE A CA 1
ATOM 747 C C . PHE A 1 94 ? 20.414 8.163 -9.482 1.00 68.62 94 PHE A C 1
ATOM 749 O O . PHE A 1 94 ? 21.030 8.978 -10.172 1.00 68.62 94 PHE A O 1
ATOM 756 N N . SER A 1 95 ? 19.178 7.760 -9.788 1.00 68.69 95 SER A N 1
ATOM 757 C CA . SER A 1 95 ? 18.411 8.322 -10.899 1.00 68.69 95 SER A CA 1
ATOM 758 C C . SER A 1 95 ? 17.886 9.712 -10.537 1.00 68.69 95 SER A C 1
ATOM 760 O O . SER A 1 95 ? 17.343 9.907 -9.451 1.00 68.69 95 SER A O 1
ATOM 762 N N . ASP A 1 96 ? 18.005 10.664 -11.463 1.00 69.50 96 ASP A N 1
ATOM 763 C CA . ASP A 1 96 ? 17.420 12.004 -11.341 1.00 69.50 96 ASP A CA 1
ATOM 764 C C . ASP A 1 96 ? 15.916 11.928 -11.647 1.00 69.50 96 ASP A C 1
ATOM 766 O O . ASP A 1 96 ? 15.448 12.303 -12.721 1.00 69.50 96 ASP A O 1
ATOM 770 N N . CYS A 1 97 ? 15.153 11.316 -10.739 1.00 75.12 97 CYS A N 1
ATOM 771 C CA . CYS A 1 97 ? 13.703 11.354 -10.823 1.00 75.12 97 CYS A CA 1
ATOM 772 C C . CYS A 1 97 ? 13.284 12.783 -10.475 1.00 75.12 97 CYS A C 1
ATOM 774 O O . CYS A 1 97 ? 13.386 13.171 -9.317 1.00 75.12 97 CYS A O 1
ATOM 776 N N . GLU A 1 98 ? 12.810 13.565 -11.451 1.00 70.00 98 GLU A N 1
ATOM 777 C CA . GLU A 1 98 ? 12.397 14.975 -11.274 1.00 70.00 98 GLU A CA 1
ATOM 778 C C . GLU A 1 98 ? 11.182 15.172 -10.328 1.00 70.00 98 GLU A C 1
ATOM 780 O O . GLU A 1 98 ? 10.541 16.223 -10.317 1.00 70.00 98 GLU A O 1
ATOM 785 N N . LEU A 1 99 ? 10.833 14.163 -9.531 1.00 67.88 99 LEU A N 1
ATOM 786 C CA . LEU A 1 99 ? 9.778 14.203 -8.531 1.00 67.88 99 LEU A CA 1
ATOM 787 C C . LEU A 1 99 ? 10.367 14.498 -7.158 1.00 67.88 99 LEU A C 1
ATOM 789 O O . LEU A 1 99 ? 11.487 14.096 -6.843 1.00 67.88 99 LEU A O 1
ATOM 793 N N . ASN A 1 100 ? 9.583 15.174 -6.313 1.00 72.50 100 ASN A N 1
ATOM 794 C CA . ASN A 1 100 ? 9.991 15.364 -4.930 1.00 72.50 100 ASN A CA 1
ATOM 795 C C . ASN A 1 100 ? 10.169 13.995 -4.259 1.00 72.50 100 ASN A C 1
ATOM 797 O O . ASN A 1 100 ? 9.470 13.016 -4.538 1.00 72.50 100 ASN A O 1
ATOM 801 N N . VAL A 1 101 ? 11.136 13.923 -3.367 1.00 72.94 101 VAL A N 1
ATOM 802 C CA . VAL A 1 101 ? 11.387 12.714 -2.613 1.00 72.94 101 VAL A CA 1
ATOM 803 C C . VAL A 1 101 ? 10.212 12.519 -1.650 1.00 72.94 101 VAL A C 1
ATOM 805 O O . VAL A 1 101 ? 9.778 13.474 -1.018 1.00 72.94 101 VAL A O 1
ATOM 808 N N . CYS A 1 102 ? 9.666 11.302 -1.556 1.00 80.81 102 CYS A N 1
ATOM 809 C CA . CYS A 1 102 ? 8.421 11.004 -0.821 1.00 80.81 102 CYS A CA 1
ATOM 810 C C . CYS A 1 102 ? 7.115 11.502 -1.476 1.00 80.81 102 CYS A C 1
ATOM 812 O O . CYS A 1 102 ? 6.084 11.558 -0.807 1.00 80.81 102 CYS A O 1
ATOM 814 N N . TYR A 1 103 ? 7.129 11.830 -2.774 1.00 81.69 103 TYR A N 1
ATOM 815 C CA . TYR A 1 103 ? 5.962 12.363 -3.491 1.00 81.69 103 TYR A CA 1
ATOM 816 C C . TYR A 1 103 ? 4.698 11.495 -3.369 1.00 81.69 103 TYR A C 1
ATOM 818 O O . TYR A 1 103 ? 3.620 12.019 -3.101 1.00 81.69 103 TYR A O 1
ATOM 826 N N . ASN A 1 104 ? 4.833 10.176 -3.543 1.00 88.06 104 ASN A N 1
ATOM 827 C CA . ASN A 1 104 ? 3.708 9.243 -3.651 1.00 88.06 104 ASN A CA 1
ATOM 828 C C . ASN A 1 104 ? 3.709 8.207 -2.513 1.00 88.06 104 ASN A C 1
ATOM 830 O O . ASN A 1 104 ? 3.753 6.997 -2.748 1.00 88.06 104 ASN A O 1
ATOM 834 N N . LEU A 1 105 ? 3.727 8.708 -1.274 1.00 92.25 105 LEU A N 1
ATOM 835 C CA . LEU A 1 105 ? 3.433 7.905 -0.087 1.00 92.25 105 LEU A CA 1
ATOM 836 C C . LEU A 1 105 ? 1.934 7.876 0.161 1.00 92.25 105 LEU A C 1
ATOM 838 O O . LEU A 1 105 ? 1.287 8.921 0.100 1.00 92.25 105 LEU A O 1
ATOM 842 N N . GLY A 1 106 ? 1.393 6.717 0.506 1.00 94.25 106 GLY A N 1
ATOM 843 C CA . GLY A 1 106 ? -0.034 6.567 0.756 1.00 94.25 106 GLY A CA 1
ATOM 844 C C . GLY A 1 106 ? -0.352 5.394 1.662 1.00 94.25 106 GLY A C 1
ATOM 845 O O . GLY A 1 106 ? 0.538 4.672 2.105 1.00 94.25 106 GLY A O 1
ATOM 846 N N . ILE A 1 107 ? -1.639 5.209 1.937 1.00 95.44 107 ILE A N 1
ATOM 847 C CA . ILE A 1 107 ? -2.138 4.083 2.723 1.00 95.44 107 ILE A CA 1
ATOM 848 C C . ILE A 1 107 ? -2.928 3.154 1.803 1.00 95.44 107 ILE A C 1
ATOM 850 O O . ILE A 1 107 ? -3.880 3.604 1.167 1.00 95.44 107 ILE A O 1
ATOM 854 N N . SER A 1 108 ? -2.525 1.883 1.714 1.00 92.12 108 SER A N 1
ATOM 855 C CA . SER A 1 108 ? -3.197 0.878 0.872 1.00 92.12 108 SER A CA 1
ATOM 856 C C . SER A 1 108 ? -4.277 0.125 1.638 1.00 92.12 108 SER A C 1
ATOM 858 O O . SER A 1 108 ? -5.358 -0.107 1.109 1.00 92.12 108 SER A O 1
ATOM 860 N N . ASP A 1 109 ? -3.996 -0.193 2.902 1.00 94.69 109 ASP A N 1
ATOM 861 C CA . ASP A 1 109 ? -4.862 -0.986 3.768 1.00 94.69 109 ASP A CA 1
ATOM 862 C C . ASP A 1 109 ? -5.124 -0.220 5.057 1.00 94.69 109 ASP A C 1
ATOM 864 O O . ASP A 1 109 ? -4.194 0.316 5.664 1.00 94.69 109 ASP A O 1
ATOM 868 N N . PHE A 1 110 ? -6.389 -0.170 5.474 1.00 96.62 110 PHE A N 1
ATOM 869 C CA . PHE A 1 110 ? -6.796 0.428 6.740 1.00 96.62 110 PHE A CA 1
ATOM 870 C C . PHE A 1 110 ? -7.911 -0.399 7.376 1.00 96.62 110 PHE A C 1
ATOM 872 O O . PHE A 1 110 ? -9.092 -0.228 7.071 1.00 96.62 110 PHE A O 1
ATOM 879 N N . ILE A 1 111 ? -7.510 -1.308 8.261 1.00 97.38 111 ILE A N 1
ATOM 880 C CA . ILE A 1 111 ? -8.392 -2.275 8.910 1.00 97.38 111 ILE A CA 1
ATOM 881 C C . ILE A 1 111 ? -8.497 -2.029 10.410 1.00 97.38 111 ILE A C 1
ATOM 883 O O . ILE A 1 111 ? -7.734 -1.272 11.013 1.00 97.38 111 ILE A O 1
ATOM 887 N N . SER A 1 112 ? -9.422 -2.747 11.030 1.00 97.06 112 SER A N 1
ATOM 888 C CA . SER A 1 112 ? -9.524 -2.872 12.472 1.00 97.06 112 SER A CA 1
ATOM 889 C C . SER A 1 112 ? -9.744 -4.325 12.859 1.00 97.06 112 SER A C 1
ATOM 891 O O . SER A 1 112 ? -10.435 -5.060 12.154 1.00 97.06 112 SER A O 1
ATOM 893 N N . TYR A 1 113 ? -9.185 -4.726 13.991 1.00 95.44 113 TYR A N 1
ATOM 894 C CA . TYR A 1 113 ? -9.423 -6.045 14.560 1.00 95.44 113 TYR A CA 1
ATOM 895 C C . TYR A 1 113 ? -9.266 -6.000 16.077 1.00 95.44 113 TYR A C 1
ATOM 897 O O . TYR A 1 113 ? -8.752 -5.032 16.645 1.00 95.44 113 TYR A O 1
ATOM 905 N N . GLU A 1 114 ? -9.686 -7.075 16.730 1.00 93.06 114 GLU A N 1
ATOM 906 C CA . GLU A 1 114 ? -9.534 -7.245 18.165 1.00 93.06 114 GLU A CA 1
ATOM 907 C C . GLU A 1 114 ? -8.638 -8.430 18.506 1.00 93.06 114 GLU A C 1
ATOM 909 O O . GLU A 1 114 ? -8.762 -9.523 17.953 1.00 93.06 114 GLU A O 1
ATOM 914 N N . LEU A 1 115 ? -7.745 -8.215 19.468 1.00 90.56 115 LEU A N 1
ATOM 915 C CA . LEU A 1 115 ? -6.911 -9.257 20.045 1.00 90.56 115 LEU A CA 1
ATOM 916 C C . LEU A 1 115 ? -7.458 -9.672 21.415 1.00 90.56 115 LEU A C 1
ATOM 918 O O . LEU A 1 115 ? -7.620 -8.821 22.281 1.00 90.56 115 LEU A O 1
ATOM 922 N N . ASN A 1 116 ? -7.630 -10.976 21.655 1.00 87.75 116 ASN A N 1
ATOM 923 C CA . ASN A 1 116 ? -8.095 -11.554 22.931 1.00 87.75 116 ASN A CA 1
ATOM 924 C C . ASN A 1 116 ? -9.505 -11.111 23.397 1.00 87.75 116 ASN A C 1
ATOM 926 O O . ASN A 1 116 ? -9.755 -11.117 24.606 1.00 87.75 116 ASN A O 1
ATOM 930 N N . GLY A 1 117 ? -10.403 -10.752 22.475 1.00 86.56 117 GLY A N 1
ATOM 931 C CA . GLY A 1 117 ? -11.785 -10.352 22.774 1.00 86.56 117 GLY A CA 1
ATOM 932 C C . GLY A 1 117 ? -12.842 -11.164 22.021 1.00 86.56 117 GLY A C 1
ATOM 933 O O . GLY A 1 117 ? -12.579 -12.299 21.607 1.00 86.56 117 GLY A O 1
ATOM 934 N N . ASP A 1 118 ? -14.051 -10.618 21.903 1.00 87.25 118 ASP A N 1
ATOM 935 C CA . ASP A 1 118 ? -15.218 -11.268 21.288 1.00 87.25 118 ASP A CA 1
ATOM 936 C C . ASP A 1 118 ? -15.549 -10.754 19.874 1.00 87.25 118 ASP A C 1
ATOM 938 O O . ASP A 1 118 ? -16.540 -11.178 19.271 1.00 87.25 118 ASP A O 1
ATOM 942 N N . ASN A 1 119 ? -14.668 -9.917 19.323 1.00 90.19 119 ASN A N 1
ATOM 943 C CA . ASN A 1 119 ? -14.812 -9.240 18.047 1.00 90.19 119 ASN A CA 1
ATOM 944 C C . ASN A 1 119 ? -16.027 -8.300 18.016 1.00 90.19 119 ASN A C 1
ATOM 946 O O . ASN A 1 119 ? -16.728 -8.226 17.002 1.00 90.19 119 ASN A O 1
ATOM 950 N N . ILE A 1 120 ? -16.294 -7.588 19.114 1.00 90.31 120 ILE A N 1
ATOM 951 C CA . ILE A 1 120 ? -17.305 -6.531 19.199 1.00 90.31 120 ILE A CA 1
ATOM 952 C C . ILE A 1 120 ? -16.626 -5.229 19.623 1.00 90.31 120 ILE A C 1
ATOM 954 O O . ILE A 1 120 ? -15.866 -5.163 20.573 1.00 90.31 120 ILE A O 1
ATOM 958 N N . VAL A 1 121 ? -16.923 -4.136 18.925 1.00 90.25 121 VAL A N 1
ATOM 959 C CA . VAL A 1 121 ? -16.350 -2.815 19.204 1.00 90.25 121 VAL A CA 1
ATOM 960 C C . VAL A 1 121 ? -16.844 -2.304 20.563 1.00 90.25 121 VAL A C 1
ATOM 962 O O . VAL A 1 121 ? -17.937 -1.731 20.646 1.00 90.25 121 VAL A O 1
ATOM 965 N N . ASN A 1 122 ? -16.018 -2.540 21.591 1.00 72.75 122 ASN A N 1
ATOM 966 C CA . ASN A 1 122 ? -16.057 -2.093 22.992 1.00 72.75 122 ASN A CA 1
ATOM 967 C C . ASN A 1 122 ? -17.338 -1.358 23.449 1.00 72.75 122 ASN A C 1
ATOM 969 O O . ASN A 1 122 ? -17.343 -0.131 23.617 1.00 72.75 122 ASN A O 1
ATOM 973 N N . PRO A 1 123 ? -18.441 -2.087 23.695 1.00 64.38 123 PRO A N 1
ATOM 974 C CA . PRO A 1 123 ? -19.547 -1.608 24.519 1.00 64.38 123 PRO A CA 1
ATOM 975 C C . PRO A 1 123 ? -19.177 -1.616 26.017 1.00 64.38 123 PRO A C 1
ATOM 977 O O . PRO A 1 123 ? -18.206 -2.234 26.434 1.00 64.38 123 PRO A O 1
ATOM 980 N N . TYR A 1 124 ? -20.000 -0.992 26.868 1.00 59.41 124 TYR A N 1
ATOM 981 C CA . TYR A 1 124 ? -19.856 -0.996 28.340 1.00 59.41 124 TYR A CA 1
ATOM 982 C C . TYR A 1 124 ? -19.611 -2.385 28.973 1.00 59.41 124 TYR A C 1
ATOM 984 O O . TYR A 1 124 ? -19.045 -2.479 30.064 1.00 59.41 124 TYR A O 1
ATOM 992 N N . ASP A 1 125 ? -20.066 -3.440 28.297 1.00 59.22 125 ASP A N 1
ATOM 993 C CA . ASP A 1 125 ? -20.055 -4.826 28.759 1.00 59.22 125 ASP A CA 1
ATOM 994 C C . ASP A 1 125 ? -18.886 -5.663 28.208 1.00 59.22 125 ASP A C 1
ATOM 996 O O . ASP A 1 125 ? -18.764 -6.829 28.590 1.00 59.22 125 ASP A O 1
ATOM 1000 N N . ASP A 1 126 ? -18.021 -5.084 27.369 1.00 63.47 126 ASP A N 1
ATOM 1001 C CA . ASP A 1 126 ? -16.820 -5.747 26.869 1.00 63.47 126 ASP A CA 1
ATOM 1002 C C . ASP A 1 126 ? -15.565 -5.165 27.532 1.00 63.47 126 ASP A C 1
ATOM 1004 O O . ASP A 1 126 ? -15.210 -3.999 27.377 1.00 63.47 126 ASP A O 1
ATOM 1008 N N . LEU A 1 127 ? -14.944 -5.973 28.389 1.00 67.19 127 LEU A N 1
ATOM 1009 C CA . LEU A 1 127 ? -13.761 -5.600 29.171 1.00 67.19 127 LEU A CA 1
ATOM 1010 C C . LEU A 1 127 ? -12.535 -6.429 28.780 1.00 67.19 127 LEU A C 1
ATOM 1012 O O . LEU A 1 127 ? -11.486 -6.294 29.418 1.00 67.19 127 LEU A O 1
ATOM 1016 N N . ASN A 1 128 ? -12.677 -7.331 27.805 1.00 77.31 128 ASN A N 1
ATOM 1017 C CA . ASN A 1 128 ? -11.643 -8.282 27.440 1.00 77.31 128 ASN A CA 1
ATOM 1018 C C . ASN A 1 128 ? -11.241 -8.066 25.992 1.00 77.31 128 ASN A C 1
ATOM 1020 O O . ASN A 1 128 ? -12.040 -8.243 25.092 1.00 77.31 128 ASN A O 1
ATOM 1024 N N . GLY A 1 129 ? -9.962 -7.803 25.789 1.00 85.00 129 GLY A N 1
ATOM 1025 C CA . GLY A 1 129 ? -9.397 -7.666 24.463 1.00 85.00 129 GLY A CA 1
ATOM 1026 C C . GLY A 1 129 ? -8.759 -6.305 24.270 1.00 85.00 129 GLY A C 1
ATOM 1027 O O . GLY A 1 129 ? -8.677 -5.479 25.182 1.00 85.00 129 GLY A O 1
ATOM 1028 N N . THR A 1 130 ? -8.184 -6.098 23.098 1.00 88.31 130 THR A N 1
ATOM 1029 C CA . THR A 1 130 ? -7.561 -4.834 22.716 1.00 88.31 130 THR A CA 1
ATOM 1030 C C . THR A 1 130 ? -7.842 -4.604 21.245 1.00 88.31 130 THR A C 1
ATOM 1032 O O . THR A 1 130 ? -7.507 -5.451 20.417 1.00 88.31 130 THR A O 1
ATOM 1035 N N . GLY A 1 131 ? -8.460 -3.464 20.941 1.00 92.06 131 GLY A N 1
ATOM 1036 C CA . GLY A 1 131 ? -8.705 -3.027 19.575 1.00 92.06 131 GLY A CA 1
ATOM 1037 C C . GLY A 1 131 ? -7.423 -2.502 18.939 1.00 92.06 131 GLY A C 1
ATOM 1038 O O . GLY A 1 131 ? -6.664 -1.752 19.560 1.00 92.06 131 GLY A O 1
ATOM 1039 N N . TYR A 1 132 ? -7.199 -2.886 17.690 1.00 94.56 132 TYR A N 1
ATOM 1040 C CA . TYR A 1 132 ? -6.074 -2.450 16.878 1.00 94.56 132 TYR A CA 1
ATOM 1041 C C . TYR A 1 132 ? -6.564 -1.876 15.557 1.00 94.56 132 TYR A C 1
ATOM 1043 O O . TYR A 1 132 ? -7.515 -2.380 14.962 1.00 94.56 132 TYR A O 1
ATOM 1051 N N . LEU A 1 133 ? -5.891 -0.824 15.102 1.00 96.31 133 LEU A N 1
ATOM 1052 C CA . LEU A 1 133 ? -5.944 -0.371 13.719 1.00 96.31 133 LEU A CA 1
ATOM 1053 C C . LEU A 1 133 ? -4.732 -0.938 12.988 1.00 96.31 133 LEU A C 1
ATOM 1055 O O . LEU A 1 133 ? -3.604 -0.691 13.416 1.00 96.31 133 LEU A O 1
ATOM 1059 N N . GLY A 1 134 ? -4.971 -1.689 11.919 1.00 95.94 134 GLY A N 1
ATOM 1060 C CA . GLY A 1 134 ? -3.928 -2.215 11.044 1.00 95.94 134 GLY A CA 1
ATOM 1061 C C . GLY A 1 134 ? -3.792 -1.341 9.805 1.00 95.94 134 GLY A C 1
ATOM 1062 O O . GLY A 1 134 ? -4.801 -1.034 9.169 1.00 95.94 134 GLY A O 1
ATOM 1063 N N . ILE A 1 135 ? -2.571 -0.919 9.476 1.00 95.19 135 ILE A N 1
ATOM 1064 C CA . ILE A 1 135 ? -2.301 -0.061 8.316 1.00 95.19 135 ILE A CA 1
ATOM 1065 C C . ILE A 1 135 ? -1.088 -0.543 7.533 1.00 95.19 135 ILE A C 1
ATOM 1067 O O . ILE A 1 135 ? -0.095 -0.916 8.148 1.00 95.19 135 ILE A O 1
ATOM 1071 N N . ASN A 1 136 ? -1.146 -0.439 6.202 1.00 93.62 136 ASN A N 1
ATOM 1072 C CA . ASN A 1 136 ? 0.023 -0.454 5.320 1.00 93.62 136 ASN A CA 1
ATOM 1073 C C . ASN A 1 136 ? 0.302 0.950 4.763 1.00 93.62 136 ASN A C 1
ATOM 1075 O O . ASN A 1 136 ? -0.520 1.504 4.032 1.00 93.62 136 ASN A O 1
ATOM 1079 N N . LEU A 1 137 ? 1.471 1.511 5.083 1.00 94.62 137 LEU A N 1
ATOM 1080 C CA . LEU A 1 137 ? 2.049 2.655 4.373 1.00 94.62 137 LEU A CA 1
ATOM 1081 C C . LEU A 1 137 ? 2.818 2.129 3.163 1.00 94.62 137 LEU A C 1
ATOM 1083 O O . LEU A 1 137 ? 3.731 1.329 3.344 1.00 94.62 137 LEU A O 1
ATOM 1087 N N . PHE A 1 138 ? 2.510 2.608 1.965 1.00 92.50 138 PHE A N 1
ATOM 1088 C CA . PHE A 1 138 ? 3.236 2.261 0.744 1.00 92.50 138 PHE A CA 1
ATOM 1089 C C . PHE A 1 138 ? 4.001 3.461 0.178 1.00 92.50 138 PHE A C 1
ATOM 1091 O O . PHE A 1 138 ? 3.692 4.617 0.480 1.00 92.50 138 PHE A O 1
ATOM 1098 N N . ASN A 1 139 ? 4.977 3.176 -0.685 1.00 90.31 139 ASN A N 1
ATOM 1099 C CA . ASN A 1 139 ? 5.687 4.163 -1.488 1.00 90.31 139 ASN A CA 1
ATOM 1100 C C . ASN A 1 139 ? 5.715 3.772 -2.969 1.00 90.31 139 ASN A C 1
ATOM 1102 O O . ASN A 1 139 ? 6.592 3.027 -3.405 1.00 90.31 139 ASN A O 1
ATOM 1106 N N . ASN A 1 140 ? 4.826 4.364 -3.764 1.00 88.06 140 ASN A N 1
ATOM 1107 C CA . ASN A 1 140 ? 4.808 4.170 -5.220 1.00 88.06 140 ASN A CA 1
ATOM 1108 C C . ASN A 1 140 ? 5.561 5.296 -5.946 1.00 88.06 140 ASN A C 1
ATOM 1110 O O . ASN A 1 140 ? 5.367 5.523 -7.139 1.00 88.06 140 ASN A O 1
ATOM 1114 N N . GLY A 1 141 ? 6.388 6.052 -5.220 1.00 86.88 141 GLY A N 1
ATOM 1115 C CA . GLY A 1 141 ? 7.292 7.068 -5.743 1.00 86.88 141 GLY A CA 1
ATOM 1116 C C . GLY A 1 141 ? 8.757 6.643 -5.616 1.00 86.88 141 GLY A C 1
ATOM 1117 O O . GLY A 1 141 ? 9.056 5.469 -5.360 1.00 86.88 141 GLY A O 1
ATOM 1118 N N . PRO A 1 142 ? 9.695 7.586 -5.819 1.00 83.25 142 PRO A N 1
ATOM 1119 C CA . PRO A 1 142 ? 11.113 7.345 -5.575 1.00 83.25 142 PRO A CA 1
ATOM 1120 C C . PRO A 1 142 ? 11.366 6.949 -4.117 1.00 83.25 142 PRO A C 1
ATOM 1122 O O . PRO A 1 142 ? 10.550 7.240 -3.238 1.00 83.25 142 PRO A O 1
ATOM 1125 N N . ALA A 1 143 ? 12.511 6.319 -3.842 1.00 84.62 143 ALA A N 1
ATOM 1126 C CA . ALA A 1 143 ? 12.913 5.998 -2.473 1.00 84.62 143 ALA A CA 1
ATOM 1127 C C . ALA A 1 143 ? 12.815 7.240 -1.570 1.00 84.62 143 ALA A C 1
ATOM 1129 O O . ALA A 1 143 ? 13.288 8.319 -1.926 1.00 84.62 143 ALA A O 1
ATOM 1130 N N . CYS A 1 144 ? 12.187 7.088 -0.407 1.00 87.19 144 CYS A N 1
ATOM 1131 C CA . CYS A 1 144 ? 11.865 8.171 0.510 1.00 87.19 144 CYS A CA 1
ATOM 1132 C C . CYS A 1 144 ? 12.684 8.059 1.813 1.00 87.19 144 CYS A C 1
ATOM 1134 O O . CYS A 1 144 ? 12.265 7.379 2.751 1.00 87.19 144 CYS A O 1
ATOM 1136 N N . PRO A 1 145 ? 13.848 8.730 1.906 1.00 87.19 145 PRO A N 1
ATOM 1137 C CA . PRO A 1 145 ? 14.695 8.807 3.099 1.00 87.19 145 PRO A CA 1
ATOM 1138 C C . PRO A 1 145 ? 14.328 9.917 4.099 1.00 87.19 145 PRO A C 1
ATOM 1140 O O . PRO A 1 145 ? 15.071 10.135 5.057 1.00 87.19 145 PRO A O 1
ATOM 1143 N N . TYR A 1 146 ? 13.239 10.663 3.889 1.00 87.75 146 TYR A N 1
ATOM 1144 C CA . TYR A 1 146 ? 12.914 11.851 4.695 1.00 87.75 146 TYR A CA 1
ATOM 1145 C C . TYR A 1 146 ? 11.911 11.580 5.811 1.00 87.75 146 TYR A C 1
ATOM 1147 O O . TYR A 1 146 ? 10.988 12.353 6.034 1.00 87.75 146 TYR A O 1
ATOM 1155 N N . TYR A 1 147 ? 12.127 10.499 6.553 1.00 91.75 147 TYR A N 1
ATOM 1156 C CA . TYR A 1 147 ? 11.263 10.109 7.662 1.00 91.75 147 TYR A CA 1
ATOM 1157 C C . TYR A 1 147 ? 9.774 10.027 7.276 1.00 91.75 147 TYR A C 1
ATOM 1159 O O . TYR A 1 147 ? 8.951 10.783 7.809 1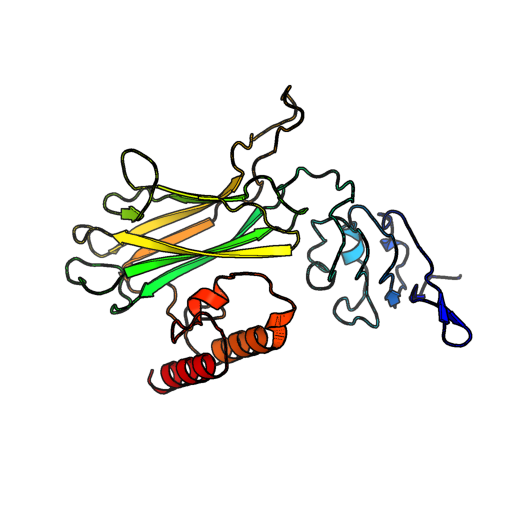.00 91.75 147 TYR A O 1
ATOM 1167 N N . PRO A 1 148 ? 9.428 9.129 6.333 1.00 93.00 148 PRO A N 1
ATOM 1168 C CA . PRO A 1 148 ? 8.035 8.823 6.024 1.00 93.00 148 PRO A CA 1
ATOM 1169 C C . PRO A 1 148 ? 7.321 8.323 7.279 1.00 93.00 148 PRO A C 1
ATOM 1171 O O . PRO A 1 148 ? 7.929 7.676 8.135 1.00 93.00 148 PRO A O 1
ATOM 1174 N N . GLY A 1 149 ? 6.028 8.578 7.382 1.00 93.62 149 GLY A N 1
ATOM 1175 C CA . GLY A 1 149 ? 5.243 8.250 8.556 1.00 93.62 149 GLY A CA 1
ATOM 1176 C C . GLY A 1 149 ? 3.757 8.131 8.273 1.00 93.62 149 GLY A C 1
ATOM 1177 O O . GLY A 1 149 ? 3.288 8.348 7.157 1.00 93.62 149 GLY A O 1
ATOM 1178 N N . ILE A 1 150 ? 3.021 7.801 9.326 1.00 94.31 150 ILE A N 1
ATOM 1179 C CA . ILE A 1 150 ? 1.559 7.789 9.336 1.00 94.31 150 ILE A CA 1
ATOM 1180 C C . ILE A 1 150 ? 1.097 8.688 10.474 1.00 94.31 150 ILE A C 1
ATOM 1182 O O . ILE A 1 150 ? 1.641 8.615 11.581 1.00 94.31 150 ILE A O 1
ATOM 1186 N N . ARG A 1 151 ? 0.044 9.462 10.217 1.00 93.81 151 ARG A N 1
ATOM 1187 C CA . ARG A 1 151 ? -0.772 10.095 11.250 1.00 93.81 151 ARG A CA 1
ATOM 1188 C C . ARG A 1 151 ? -2.173 9.489 11.236 1.00 93.81 151 ARG A C 1
ATOM 1190 O O . ARG A 1 151 ? -2.789 9.389 10.181 1.00 93.81 151 ARG A O 1
ATOM 1197 N N . ILE A 1 152 ? -2.679 9.108 12.407 1.00 94.31 152 ILE A N 1
ATOM 1198 C CA . ILE A 1 152 ? -4.072 8.706 12.622 1.00 94.31 152 ILE A CA 1
ATOM 1199 C C . ILE A 1 152 ? -4.721 9.658 13.607 1.00 94.31 152 ILE A C 1
ATOM 1201 O O . ILE A 1 152 ? -4.155 9.971 14.653 1.00 94.31 152 ILE A O 1
ATOM 1205 N N . GLN A 1 153 ? -5.946 10.061 13.300 1.00 93.25 153 GLN A N 1
ATOM 1206 C CA . GLN A 1 153 ? -6.763 10.899 14.158 1.00 93.25 153 GLN A CA 1
ATOM 1207 C C . GLN A 1 153 ? -8.164 10.312 14.317 1.00 93.25 153 GLN A C 1
ATOM 1209 O O . GLN A 1 153 ? -8.726 9.716 13.395 1.00 93.25 153 GLN A O 1
ATOM 1214 N N . SER A 1 154 ? -8.765 10.543 15.483 1.00 91.62 154 SER A N 1
ATOM 1215 C CA . SER A 1 154 ? -10.212 10.433 15.658 1.00 91.62 154 SER A CA 1
ATOM 1216 C C . SER A 1 154 ? -10.737 11.653 16.397 1.00 91.62 154 SER A C 1
ATOM 1218 O O . SER A 1 154 ? -10.173 12.097 17.392 1.00 91.62 154 SER A O 1
ATOM 1220 N N . ASN A 1 155 ? -11.853 12.195 15.921 1.00 86.56 155 ASN A N 1
ATOM 1221 C CA . ASN A 1 155 ? -12.552 13.302 16.572 1.00 86.56 155 ASN A CA 1
ATOM 1222 C C . ASN A 1 155 ? -13.660 12.826 17.529 1.00 86.56 155 ASN A C 1
ATOM 1224 O O . ASN A 1 155 ? -14.418 13.651 18.043 1.00 86.56 155 ASN A O 1
ATOM 1228 N N . THR A 1 156 ? -13.785 11.513 17.749 1.00 87.38 156 THR A N 1
ATOM 1229 C CA . THR A 1 156 ? -14.833 10.951 18.604 1.00 87.38 156 THR A CA 1
ATOM 1230 C C . THR A 1 156 ? -14.396 10.992 20.066 1.00 87.38 156 THR A C 1
ATOM 1232 O O . THR A 1 156 ? -13.398 10.386 20.449 1.00 87.38 156 THR A O 1
ATOM 1235 N N . GLU A 1 157 ? -15.145 11.714 20.902 1.00 87.62 157 GLU A N 1
ATOM 1236 C CA . GLU A 1 157 ? -14.863 11.811 22.336 1.00 87.62 157 GLU A CA 1
ATOM 1237 C C . GLU A 1 157 ? -14.912 10.426 22.998 1.00 87.62 157 GLU A C 1
ATOM 1239 O O . GLU A 1 157 ? -15.846 9.655 22.787 1.00 87.62 157 GLU A O 1
ATOM 1244 N N . GLY A 1 158 ? -13.906 10.125 23.821 1.00 87.38 158 GLY A N 1
ATOM 1245 C CA . GLY A 1 158 ? -13.767 8.826 24.476 1.00 87.38 158 GLY A CA 1
ATOM 1246 C C . GLY A 1 158 ? -12.957 7.804 23.679 1.00 87.38 158 GLY A C 1
ATOM 1247 O O . GLY A 1 158 ? -12.764 6.705 24.182 1.00 87.38 158 GLY A O 1
ATOM 1248 N N . VAL A 1 159 ? -12.465 8.146 22.488 1.00 89.12 159 VAL A N 1
ATOM 1249 C CA . VAL A 1 159 ? -11.472 7.344 21.761 1.00 89.12 159 VAL A CA 1
ATOM 1250 C C . VAL A 1 159 ? -10.077 7.842 22.101 1.00 89.12 159 VAL A C 1
ATOM 1252 O O . VAL A 1 159 ? -9.863 9.048 22.211 1.00 89.12 159 VAL A O 1
ATOM 1255 N N . SER A 1 160 ? -9.120 6.935 22.265 1.00 88.12 160 SER A N 1
ATOM 1256 C CA . SER A 1 160 ? -7.732 7.316 22.501 1.00 88.12 160 SER A CA 1
ATOM 1257 C C . SER A 1 160 ? -6.717 6.327 21.958 1.00 88.12 160 SER A C 1
ATOM 1259 O O . SER A 1 160 ? -6.967 5.127 21.943 1.00 88.12 160 SER A O 1
ATOM 1261 N N . PHE A 1 161 ? -5.536 6.824 21.598 1.00 88.69 161 PHE A N 1
ATOM 1262 C CA . PHE A 1 161 ? -4.414 6.011 21.138 1.00 88.69 161 PHE A CA 1
ATOM 1263 C C . PHE A 1 161 ? -3.352 5.851 22.223 1.00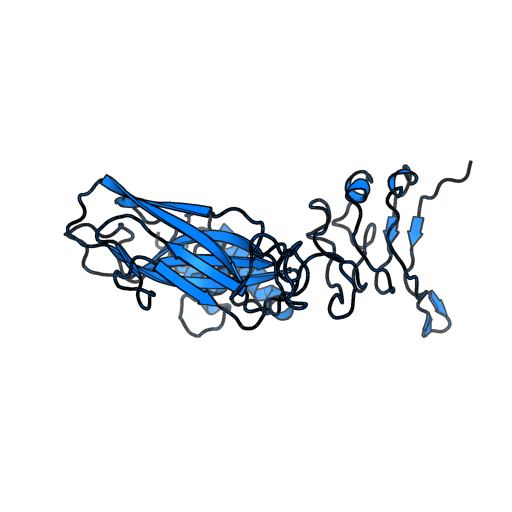 88.69 161 PHE A C 1
ATOM 1265 O O . PHE A 1 161 ? -2.958 6.815 22.890 1.00 88.69 161 PHE A O 1
ATOM 1272 N N . TYR A 1 162 ? -2.824 4.638 22.371 1.00 80.06 162 TYR A N 1
ATOM 1273 C CA . TYR A 1 162 ? -1.664 4.424 23.231 1.00 80.06 162 TYR A CA 1
ATOM 1274 C C . TYR A 1 162 ? -0.412 5.034 22.591 1.00 80.06 162 TYR A C 1
ATOM 1276 O O . TYR A 1 162 ? -0.078 4.741 21.448 1.00 80.06 162 TYR A O 1
ATOM 1284 N N . GLY A 1 163 ? 0.312 5.864 23.346 1.00 69.38 163 GLY A N 1
ATOM 1285 C CA . GLY A 1 163 ? 1.536 6.510 22.855 1.00 69.38 163 GLY A CA 1
ATOM 1286 C C . GLY A 1 163 ? 1.306 7.718 21.938 1.00 69.38 163 GLY A C 1
ATOM 1287 O O . GLY A 1 163 ? 2.263 8.173 21.319 1.00 69.38 163 GLY A O 1
ATOM 1288 N N . GLY A 1 164 ? 0.076 8.240 21.872 1.00 61.94 164 GLY A N 1
ATOM 1289 C CA . GLY A 1 164 ? -0.268 9.426 21.086 1.00 61.94 164 GLY A CA 1
ATOM 1290 C C . GLY A 1 164 ? 0.420 10.723 21.533 1.00 61.94 164 GLY A C 1
ATOM 1291 O O . GLY A 1 164 ? 0.964 10.832 22.638 1.00 61.94 164 GLY A O 1
ATOM 1292 N N . THR A 1 165 ? 0.376 11.730 20.663 1.00 60.31 165 THR A N 1
ATOM 1293 C CA . THR A 1 165 ? 0.976 13.059 20.853 1.00 60.31 165 THR A CA 1
ATOM 1294 C C . THR A 1 165 ? -0.087 14.103 21.211 1.00 60.31 165 THR A C 1
ATOM 1296 O O . THR A 1 165 ? -1.192 14.080 20.686 1.00 60.31 165 THR A O 1
ATOM 1299 N N . GLY A 1 166 ? 0.231 15.047 22.110 1.00 54.84 166 GLY A N 1
ATOM 1300 C CA . GLY A 1 166 ? -0.658 16.171 22.462 1.00 54.84 166 GLY A CA 1
ATOM 1301 C C . GLY A 1 166 ? -1.230 16.146 23.887 1.00 54.84 166 GLY A C 1
ATOM 1302 O O . GLY A 1 166 ? -0.761 15.412 24.756 1.00 54.84 166 GLY A O 1
ATOM 1303 N N . THR A 1 167 ? -2.198 17.033 24.158 1.00 50.41 167 THR A N 1
ATOM 1304 C CA . THR A 1 167 ? -2.862 17.173 25.474 1.00 50.41 167 THR A CA 1
ATOM 1305 C C . THR A 1 167 ? -4.086 16.279 25.638 1.00 50.41 167 THR A C 1
ATOM 1307 O O . THR A 1 167 ? -4.456 15.981 26.770 1.00 50.41 167 THR A O 1
ATOM 1310 N N . ASP A 1 168 ? -4.653 15.824 24.523 1.00 54.22 168 ASP A N 1
ATOM 1311 C CA . ASP A 1 168 ? -5.744 14.863 24.434 1.00 54.22 168 ASP A CA 1
ATOM 1312 C C . ASP A 1 168 ? -5.262 13.791 23.447 1.00 54.22 168 ASP A C 1
ATOM 1314 O O . ASP A 1 168 ? -4.905 14.116 22.322 1.00 54.22 168 ASP A O 1
ATOM 1318 N N . ILE A 1 169 ? -5.162 12.541 23.892 1.00 70.81 169 ILE A N 1
ATOM 1319 C CA . ILE A 1 169 ? -4.627 11.344 23.204 1.00 70.81 169 ILE A CA 1
ATOM 1320 C C . ILE A 1 169 ? -5.443 10.910 21.954 1.00 70.81 169 ILE A C 1
ATOM 1322 O O . ILE A 1 169 ? -5.662 9.724 21.730 1.00 70.81 169 ILE A O 1
ATOM 1326 N N . LEU A 1 170 ? -5.917 11.874 21.158 1.00 79.19 170 LEU A N 1
ATOM 1327 C CA . LEU A 1 170 ? -6.795 11.752 19.982 1.00 79.19 170 LEU A CA 1
ATOM 1328 C C . LEU A 1 170 ? -6.035 11.609 18.655 1.00 79.19 170 LEU A C 1
ATOM 1330 O O . LEU A 1 170 ? -6.652 11.499 17.596 1.00 79.19 170 LEU A O 1
ATOM 1334 N N . GLU A 1 171 ? -4.708 11.645 18.713 1.00 89.12 171 GLU A N 1
ATOM 1335 C CA . GLU A 1 171 ? -3.820 11.551 17.563 1.00 89.12 171 GLU A CA 1
ATOM 1336 C C . GLU A 1 171 ? -2.671 10.591 17.865 1.00 89.12 171 GLU A C 1
ATOM 1338 O O . GLU A 1 171 ? -2.091 10.607 18.956 1.00 89.12 171 GLU A O 1
ATOM 1343 N N . PHE A 1 172 ? -2.340 9.770 16.877 1.00 91.31 172 PHE A N 1
ATOM 1344 C CA . PHE A 1 172 ? -1.146 8.945 16.849 1.00 91.31 172 PHE A CA 1
ATOM 1345 C C . PHE A 1 172 ? -0.325 9.314 15.617 1.00 91.31 172 PHE A C 1
ATOM 1347 O O . PHE A 1 172 ? -0.851 9.307 14.508 1.00 91.31 172 PHE A O 1
ATOM 1354 N N . GLU A 1 173 ? 0.961 9.597 15.797 1.00 91.94 173 GLU A N 1
ATOM 1355 C CA . GLU A 1 173 ? 1.888 9.843 14.694 1.00 91.94 173 GLU A CA 1
ATOM 1356 C C . GLU A 1 173 ? 3.189 9.076 14.930 1.00 91.94 173 GLU A C 1
ATOM 1358 O O . GLU A 1 173 ? 3.717 9.031 16.046 1.00 91.94 173 GLU A O 1
ATOM 1363 N N . THR A 1 174 ? 3.705 8.448 13.877 1.00 91.56 174 THR A N 1
ATOM 1364 C CA . THR A 1 174 ? 4.996 7.761 13.908 1.00 91.56 174 THR A CA 1
ATOM 1365 C C . THR A 1 174 ? 5.715 7.887 12.576 1.00 91.56 174 THR A C 1
ATOM 1367 O O . THR A 1 174 ? 5.081 8.110 11.546 1.00 91.56 174 THR A O 1
ATOM 1370 N N . TRP A 1 175 ? 7.037 7.715 12.604 1.00 92.00 175 TRP A N 1
ATOM 1371 C CA . TRP A 1 175 ? 7.900 7.836 11.434 1.00 92.00 175 TRP A CA 1
ATOM 1372 C C . TRP A 1 175 ? 8.918 6.697 11.383 1.00 92.00 175 TRP A C 1
ATOM 1374 O O . TRP A 1 175 ? 9.441 6.255 12.412 1.00 92.00 175 TRP A O 1
ATOM 1384 N N . TRP A 1 176 ? 9.251 6.274 10.170 1.00 90.75 176 TRP A N 1
ATOM 1385 C CA . TRP A 1 176 ? 10.365 5.381 9.867 1.00 90.75 176 TRP A CA 1
ATOM 1386 C C . TRP A 1 176 ? 11.589 6.184 9.448 1.00 90.75 176 TRP A C 1
ATOM 1388 O O . TRP A 1 176 ? 11.516 7.389 9.269 1.00 90.75 176 TRP A O 1
ATOM 1398 N N . TYR A 1 177 ? 12.743 5.534 9.306 1.00 89.06 177 TYR A N 1
ATOM 1399 C CA . TYR A 1 177 ? 13.936 6.206 8.784 1.00 89.06 177 TYR A CA 1
ATOM 1400 C C . TYR A 1 177 ? 13.805 6.494 7.283 1.00 89.06 177 TYR A C 1
ATOM 1402 O O . TYR A 1 177 ? 14.078 7.603 6.831 1.00 89.06 177 TYR A O 1
ATOM 1410 N N . ALA A 1 178 ? 13.378 5.484 6.527 1.00 89.62 178 ALA A N 1
ATOM 1411 C CA . ALA A 1 178 ? 13.204 5.545 5.086 1.00 89.62 178 ALA A CA 1
ATOM 1412 C C . ALA A 1 178 ? 12.256 4.435 4.621 1.00 89.62 178 ALA A C 1
ATOM 1414 O O . ALA A 1 178 ? 12.182 3.394 5.278 1.00 89.62 178 ALA A O 1
ATOM 1415 N N . ILE A 1 179 ? 11.602 4.627 3.479 1.00 88.69 179 ILE A N 1
ATOM 1416 C CA . ILE A 1 179 ? 10.868 3.588 2.747 1.00 88.69 179 ILE A CA 1
ATOM 1417 C C . ILE A 1 179 ? 11.372 3.565 1.303 1.00 88.69 179 ILE A C 1
ATOM 1419 O O . ILE A 1 179 ? 11.472 4.609 0.656 1.00 88.69 179 ILE A O 1
ATOM 1423 N N . GLU A 1 180 ? 11.754 2.391 0.811 1.00 85.44 180 GLU A N 1
ATOM 1424 C CA . GLU A 1 180 ? 12.260 2.237 -0.557 1.00 85.44 180 GLU A CA 1
ATOM 1425 C C . GLU A 1 180 ? 11.143 2.433 -1.589 1.00 85.44 180 GLU A C 1
ATOM 1427 O O . GLU A 1 180 ? 9.960 2.479 -1.241 1.00 85.44 180 GLU A O 1
ATOM 1432 N N . SER A 1 181 ? 11.507 2.589 -2.862 1.00 84.12 181 SER A N 1
ATOM 1433 C CA . SER A 1 181 ? 10.513 2.569 -3.940 1.00 84.12 181 SER A CA 1
ATOM 1434 C C . SER A 1 181 ? 9.829 1.204 -4.002 1.00 84.12 181 SER A C 1
ATOM 1436 O O . SER A 1 181 ? 10.492 0.185 -3.819 1.00 84.12 181 SER A O 1
ATOM 1438 N N . GLN A 1 182 ? 8.516 1.190 -4.242 1.00 83.00 182 GLN A N 1
ATOM 1439 C CA . GLN A 1 182 ? 7.669 -0.009 -4.192 1.00 83.00 182 GLN A CA 1
ATOM 1440 C C . GLN A 1 182 ? 7.694 -0.713 -2.821 1.00 83.00 182 GLN A C 1
ATOM 1442 O O . GLN A 1 182 ? 7.313 -1.873 -2.699 1.00 83.00 182 GLN A O 1
ATOM 1447 N N . GLY A 1 183 ? 8.162 -0.022 -1.777 1.00 85.31 183 GLY A N 1
ATOM 1448 C CA . GLY A 1 183 ? 8.175 -0.537 -0.416 1.00 85.31 183 GLY A CA 1
ATOM 1449 C C . GLY A 1 183 ? 6.828 -0.347 0.273 1.00 85.31 183 GLY A C 1
ATOM 1450 O O . GLY A 1 183 ? 6.130 0.640 0.031 1.00 85.31 183 GLY A O 1
ATOM 1451 N N . ALA A 1 184 ? 6.515 -1.254 1.196 1.00 89.75 184 ALA A N 1
ATOM 1452 C CA . ALA A 1 184 ? 5.394 -1.131 2.115 1.00 89.75 184 ALA A CA 1
ATOM 1453 C C . ALA A 1 184 ? 5.823 -1.432 3.559 1.00 89.75 184 ALA A C 1
ATOM 1455 O O . ALA A 1 184 ? 6.670 -2.294 3.804 1.00 89.75 184 ALA A O 1
ATOM 1456 N N . TYR A 1 185 ? 5.235 -0.726 4.524 1.00 91.31 185 TYR A N 1
ATOM 1457 C CA . TYR A 1 185 ? 5.395 -0.979 5.953 1.00 91.31 185 TYR A CA 1
ATOM 1458 C C . TYR A 1 185 ? 4.041 -1.077 6.641 1.00 91.31 185 TYR A C 1
ATOM 1460 O O . TYR A 1 185 ? 3.234 -0.149 6.605 1.00 91.31 185 TYR A O 1
ATOM 1468 N N . GLY A 1 186 ? 3.842 -2.200 7.317 1.00 91.12 186 GLY A N 1
ATOM 1469 C CA . GLY A 1 186 ? 2.700 -2.484 8.158 1.00 91.12 186 GLY A CA 1
ATOM 1470 C C . GLY A 1 186 ? 2.881 -1.960 9.578 1.00 91.12 186 GLY A C 1
ATOM 1471 O O . GLY A 1 186 ? 3.986 -1.928 10.132 1.00 91.12 186 GLY A O 1
ATOM 1472 N N . LEU A 1 187 ? 1.772 -1.573 10.198 1.00 91.81 187 LEU A N 1
ATOM 1473 C CA . LEU A 1 187 ? 1.732 -1.146 11.588 1.00 91.81 187 LEU A CA 1
ATOM 1474 C C . LEU A 1 187 ? 0.389 -1.503 12.228 1.00 91.81 187 LEU A C 1
ATOM 1476 O O . LEU A 1 187 ? -0.662 -1.252 11.648 1.00 91.81 187 LEU A O 1
ATOM 1480 N N . ASN A 1 188 ? 0.443 -2.010 13.462 1.00 92.50 188 ASN A N 1
ATOM 1481 C CA . ASN A 1 188 ? -0.726 -2.202 14.317 1.00 92.50 188 ASN A CA 1
ATOM 1482 C C . ASN A 1 188 ? -0.717 -1.181 15.455 1.00 92.50 188 ASN A C 1
ATOM 1484 O O . ASN A 1 188 ? 0.204 -1.155 16.275 1.00 92.50 188 ASN A O 1
ATOM 1488 N N . ILE A 1 189 ? -1.756 -0.352 15.516 1.00 92.69 189 ILE A N 1
ATOM 1489 C CA . ILE A 1 189 ? -1.884 0.738 16.484 1.00 92.69 189 ILE A CA 1
ATOM 1490 C C . ILE A 1 189 ? -2.991 0.383 17.471 1.00 92.69 189 ILE A C 1
ATOM 1492 O O . ILE A 1 189 ? -4.164 0.369 17.088 1.00 92.69 189 ILE A O 1
ATOM 1496 N N . PRO A 1 190 ? -2.650 0.097 18.737 1.00 91.75 190 PRO A N 1
ATOM 1497 C CA . PRO A 1 190 ? -3.656 -0.154 19.749 1.00 91.75 190 PRO A CA 1
ATOM 1498 C C . PRO A 1 190 ? -4.400 1.138 20.086 1.00 91.75 190 PRO A C 1
ATOM 1500 O O . PRO A 1 190 ? -3.799 2.205 20.269 1.00 91.75 190 PRO A O 1
ATOM 1503 N N . PHE A 1 191 ? -5.712 1.020 20.232 1.00 91.19 191 PHE A N 1
ATOM 1504 C CA . PHE A 1 191 ? -6.577 2.116 20.637 1.00 91.19 191 PHE A CA 1
ATOM 1505 C C . PHE A 1 191 ? -7.575 1.654 21.699 1.00 91.19 191 PHE A C 1
ATOM 1507 O O . PHE A 1 191 ? -7.900 0.474 21.818 1.00 91.19 191 PHE A O 1
ATOM 1514 N N . GLU A 1 192 ? -8.058 2.606 22.488 1.00 87.75 192 GLU A N 1
ATOM 1515 C CA . GLU A 1 192 ? -9.115 2.394 23.469 1.00 87.75 192 GLU A CA 1
ATOM 1516 C C . GLU A 1 192 ? -10.366 3.155 23.049 1.00 87.75 192 GLU A C 1
ATOM 1518 O O . GLU A 1 192 ? -10.299 4.296 22.585 1.00 87.75 192 GLU A O 1
ATOM 1523 N N . ILE A 1 193 ? -11.516 2.525 23.268 1.00 87.94 193 ILE A N 1
ATOM 1524 C CA . ILE A 1 193 ? -12.826 3.159 23.192 1.00 87.94 193 ILE A CA 1
ATOM 1525 C C . ILE A 1 193 ? -13.391 3.166 24.605 1.00 87.94 193 ILE A C 1
ATOM 1527 O O . ILE A 1 193 ? -13.441 2.137 25.277 1.00 87.94 193 ILE A O 1
ATOM 1531 N N . SER A 1 194 ? -13.828 4.332 25.067 1.00 85.88 194 SER A N 1
ATOM 1532 C CA . SER A 1 194 ? -14.448 4.463 26.374 1.00 85.88 194 SER A CA 1
ATOM 1533 C C . SER A 1 194 ? -15.731 3.625 26.443 1.00 85.88 194 SER A C 1
ATOM 1535 O O . SER A 1 194 ? -16.611 3.800 25.598 1.00 85.88 194 SER A O 1
ATOM 1537 N N . PRO A 1 195 ? -15.931 2.826 27.507 1.00 80.94 195 PRO A N 1
ATOM 1538 C CA . PRO A 1 195 ? -17.148 2.028 27.687 1.00 80.94 195 PRO A CA 1
ATOM 1539 C C . PRO A 1 195 ? -18.417 2.880 27.860 1.00 80.94 195 PRO A C 1
ATOM 1541 O O . PRO A 1 195 ? -19.524 2.355 27.937 1.00 80.94 195 PRO A O 1
ATOM 1544 N N . PHE A 1 196 ? -18.281 4.203 27.981 1.00 85.25 196 PHE A N 1
ATOM 1545 C CA . PHE A 1 196 ? -19.402 5.130 28.113 1.00 85.25 196 PHE A CA 1
ATOM 1546 C C . PHE A 1 196 ? -19.904 5.680 26.774 1.00 85.25 196 PHE A C 1
ATOM 1548 O O . PHE A 1 196 ? -20.903 6.406 26.769 1.00 85.25 196 PHE A O 1
ATOM 1555 N N . ILE A 1 197 ? -19.247 5.354 25.654 1.00 88.25 197 ILE A N 1
ATOM 1556 C CA . ILE A 1 197 ? -19.772 5.694 24.331 1.00 88.25 197 ILE A CA 1
ATOM 1557 C C . ILE A 1 197 ? -21.030 4.842 24.073 1.00 88.25 197 ILE A C 1
ATOM 1559 O O . ILE A 1 197 ? -20.982 3.623 24.229 1.00 88.25 197 ILE A O 1
ATOM 1563 N N . PRO A 1 198 ? -22.179 5.445 23.707 1.00 90.44 198 PRO A N 1
ATOM 1564 C CA . PRO A 1 198 ? -23.410 4.691 23.480 1.00 90.44 198 PRO A CA 1
ATOM 1565 C C . PRO A 1 198 ? -23.303 3.686 22.325 1.00 90.44 198 PRO A C 1
ATOM 1567 O O . PRO A 1 198 ? -22.728 3.995 21.280 1.00 90.44 198 PRO A O 1
ATOM 1570 N N . GLU A 1 199 ? -23.951 2.530 22.472 1.00 91.00 199 GLU A N 1
ATOM 1571 C CA . GLU A 1 199 ? -24.123 1.545 21.395 1.00 91.00 199 GLU A CA 1
ATOM 1572 C C . GLU A 1 199 ? -24.757 2.186 20.147 1.00 91.00 199 GLU A C 1
ATOM 1574 O O . GLU A 1 199 ? -25.652 3.034 20.245 1.00 91.00 199 GLU A O 1
ATOM 1579 N N . GLY A 1 200 ? -24.278 1.801 18.964 1.00 91.75 200 GLY A N 1
ATOM 1580 C CA . GLY A 1 200 ? -24.691 2.378 17.687 1.00 91.75 200 GLY A CA 1
ATOM 1581 C C . GLY A 1 200 ? -24.017 3.709 17.337 1.00 91.75 200 GLY A C 1
ATOM 1582 O O . GLY A 1 200 ? -24.309 4.266 16.278 1.00 91.75 200 GLY A O 1
ATOM 1583 N N . THR A 1 201 ? -23.127 4.235 18.188 1.00 93.31 201 THR A N 1
ATOM 1584 C CA . THR A 1 201 ? -22.348 5.440 17.864 1.00 93.31 201 THR A CA 1
ATOM 1585 C C . THR A 1 201 ? -21.288 5.104 16.811 1.00 93.31 201 THR A C 1
ATOM 1587 O O . THR A 1 201 ? -20.501 4.179 17.035 1.00 93.31 201 THR A O 1
ATOM 1590 N N . PRO A 1 202 ? -21.234 5.832 15.679 1.00 95.44 202 PRO A N 1
ATOM 1591 C CA . PRO A 1 202 ? -20.155 5.677 14.717 1.00 95.44 202 PRO A CA 1
ATOM 1592 C C . PRO A 1 202 ? -18.872 6.326 15.245 1.00 95.44 202 PRO A C 1
ATOM 1594 O O . PRO A 1 202 ? -18.901 7.447 15.753 1.00 95.44 202 PRO A O 1
ATOM 1597 N N . ILE A 1 203 ? -17.752 5.633 15.081 1.00 94.06 203 ILE A N 1
ATOM 1598 C CA . ILE A 1 203 ? -16.405 6.107 15.387 1.00 94.06 203 ILE A CA 1
ATOM 1599 C C . ILE A 1 203 ? -15.638 6.158 14.077 1.00 94.06 203 ILE A C 1
ATOM 1601 O O . ILE A 1 203 ? -15.389 5.117 13.473 1.00 94.06 203 ILE A O 1
ATOM 1605 N N . THR A 1 204 ? -15.262 7.357 13.640 1.00 95.69 204 THR A N 1
ATOM 1606 C CA . THR A 1 204 ? -14.458 7.527 12.428 1.00 95.69 204 THR A CA 1
ATOM 1607 C C . THR A 1 204 ? -13.004 7.782 12.790 1.00 95.69 204 THR A C 1
ATOM 1609 O O . THR A 1 204 ? -12.691 8.647 13.614 1.00 95.69 204 THR A O 1
ATOM 1612 N N . PHE A 1 205 ? -12.133 7.030 12.136 1.00 96.06 205 PHE A N 1
ATOM 1613 C CA . PHE A 1 205 ? -10.697 7.209 12.124 1.00 96.06 205 PHE A CA 1
ATOM 1614 C C . PHE A 1 205 ? -10.290 7.737 10.755 1.00 96.06 205 PHE A C 1
ATOM 1616 O O . PHE A 1 205 ? -10.779 7.249 9.735 1.00 96.06 205 PHE A O 1
ATOM 1623 N N . THR A 1 206 ? -9.393 8.711 10.741 1.00 96.62 206 THR A N 1
ATOM 1624 C CA . THR A 1 206 ? -8.753 9.213 9.525 1.00 96.62 206 THR A CA 1
ATOM 1625 C C . THR A 1 206 ? -7.274 8.902 9.627 1.00 96.62 206 THR A C 1
ATOM 1627 O O . THR A 1 206 ? -6.667 9.221 10.648 1.00 96.62 206 THR A O 1
ATOM 1630 N N . ALA A 1 207 ? -6.710 8.289 8.595 1.00 96.50 207 ALA A N 1
ATOM 1631 C CA . ALA A 1 207 ? -5.289 8.016 8.496 1.00 96.50 207 ALA A CA 1
ATOM 1632 C C . ALA A 1 207 ? -4.714 8.695 7.249 1.00 96.50 207 ALA A C 1
ATOM 1634 O O . ALA A 1 207 ? -5.328 8.672 6.183 1.00 96.50 207 ALA A O 1
ATOM 1635 N N . GLU A 1 208 ? -3.539 9.298 7.384 1.00 95.75 208 GLU A N 1
ATOM 1636 C CA . GLU A 1 208 ? -2.825 9.967 6.297 1.00 95.75 208 GLU A CA 1
ATOM 1637 C C . GLU A 1 208 ? -1.335 9.620 6.328 1.00 95.75 208 GLU A C 1
ATOM 1639 O O . GLU A 1 208 ? -0.743 9.428 7.396 1.00 95.75 208 GLU A O 1
ATOM 1644 N N . ALA A 1 209 ? -0.730 9.540 5.143 1.00 95.62 209 ALA A N 1
ATOM 1645 C CA . ALA A 1 209 ? 0.716 9.469 5.016 1.00 95.62 209 ALA A CA 1
ATOM 1646 C C . ALA A 1 209 ? 1.312 10.852 5.305 1.00 95.62 209 ALA A C 1
ATOM 1648 O O . ALA A 1 209 ? 0.840 11.868 4.798 1.00 95.62 209 ALA A O 1
ATOM 1649 N N . VAL A 1 210 ? 2.368 10.891 6.110 1.00 93.44 210 VAL A N 1
ATOM 1650 C CA . VAL A 1 210 ? 3.068 12.127 6.471 1.00 93.44 210 VAL A CA 1
ATOM 1651 C C . VAL A 1 210 ? 4.559 11.984 6.218 1.00 93.44 210 VAL A C 1
ATOM 1653 O O . VAL A 1 210 ? 5.106 10.885 6.215 1.00 93.44 210 VAL A O 1
ATOM 1656 N N . THR A 1 211 ? 5.233 13.114 6.056 1.00 92.19 211 THR A N 1
ATOM 1657 C CA . THR A 1 211 ? 6.693 13.187 5.986 1.00 92.19 211 THR A CA 1
ATOM 1658 C C . THR A 1 211 ? 7.142 14.209 7.020 1.00 92.19 211 THR A C 1
ATOM 1660 O O . THR A 1 211 ? 6.567 15.299 7.113 1.00 92.19 211 THR A O 1
ATOM 1663 N N . LEU A 1 212 ? 8.138 13.869 7.840 1.00 89.00 212 LEU A N 1
ATOM 1664 C CA . LEU A 1 212 ? 8.576 14.759 8.914 1.00 89.00 212 LEU A CA 1
ATOM 1665 C C . LEU A 1 212 ? 9.046 16.108 8.340 1.00 89.00 212 LEU A C 1
ATOM 1667 O O . LEU A 1 212 ? 9.974 16.157 7.538 1.00 89.00 212 LEU A O 1
ATOM 1671 N N . HIS A 1 213 ? 8.437 17.202 8.806 1.00 84.88 213 HIS A N 1
ATOM 1672 C CA . HIS A 1 213 ? 8.748 18.573 8.374 1.00 84.88 213 HIS A CA 1
ATOM 1673 C C . HIS A 1 213 ? 8.557 18.842 6.871 1.00 84.88 213 HIS A C 1
ATOM 1675 O O . HIS A 1 213 ? 9.249 19.692 6.314 1.00 84.88 213 HIS A O 1
ATOM 1681 N N . CYS A 1 214 ? 7.625 18.147 6.217 1.00 87.88 214 CYS A N 1
ATOM 1682 C CA . CYS A 1 214 ? 7.235 18.504 4.859 1.00 87.88 214 CYS A CA 1
ATOM 1683 C C . CYS A 1 214 ? 6.440 19.819 4.804 1.00 87.88 214 CYS A C 1
ATOM 1685 O O . CYS A 1 214 ? 5.809 20.227 5.784 1.00 87.88 214 CYS A O 1
ATOM 1687 N N . GLU A 1 215 ? 6.456 20.462 3.639 1.00 84.69 215 GLU A N 1
ATOM 1688 C CA . GLU A 1 215 ? 5.660 21.649 3.322 1.00 84.69 215 GLU A CA 1
ATOM 1689 C C . GLU A 1 215 ? 4.679 21.331 2.183 1.00 84.69 215 GLU A C 1
ATOM 1691 O O . GLU A 1 215 ? 4.955 20.494 1.329 1.00 84.69 215 GLU A O 1
ATOM 1696 N N . GLU A 1 216 ? 3.516 21.984 2.140 1.00 84.06 216 GLU A N 1
ATOM 1697 C CA . GLU A 1 216 ? 2.557 21.768 1.041 1.00 84.06 216 GLU A CA 1
ATOM 1698 C C . GLU A 1 216 ? 3.091 22.280 -0.306 1.00 84.06 216 GLU A C 1
ATOM 1700 O O . GLU A 1 216 ? 2.768 21.727 -1.356 1.00 84.06 216 GLU A O 1
ATOM 1705 N N . ASP A 1 217 ? 3.912 23.333 -0.282 1.00 82.31 217 ASP A N 1
ATOM 1706 C CA . ASP A 1 217 ? 4.464 23.966 -1.474 1.00 82.31 217 ASP A CA 1
ATOM 1707 C C . ASP A 1 217 ? 5.893 24.456 -1.218 1.00 82.31 217 ASP A C 1
ATOM 1709 O O . ASP A 1 217 ? 6.124 25.374 -0.434 1.00 82.31 217 ASP A O 1
ATOM 1713 N N . CYS A 1 218 ? 6.848 23.858 -1.928 1.00 81.50 218 CYS A N 1
ATOM 1714 C CA . CYS A 1 218 ? 8.260 24.225 -1.863 1.00 81.50 218 CYS A CA 1
ATOM 1715 C C . CYS A 1 218 ? 8.675 25.270 -2.911 1.00 81.50 218 CYS A C 1
ATOM 1717 O O . CYS A 1 218 ? 9.844 25.652 -2.957 1.00 81.50 218 CYS A O 1
ATOM 1719 N N . SER A 1 219 ? 7.765 25.739 -3.772 1.00 79.94 219 SER A N 1
ATOM 1720 C CA . SER A 1 219 ? 8.101 26.639 -4.886 1.00 79.94 219 SER A CA 1
ATOM 1721 C C . SER A 1 219 ? 8.612 28.015 -4.442 1.00 79.94 219 SER A C 1
ATOM 1723 O O . SER A 1 219 ? 9.380 28.651 -5.168 1.00 79.94 219 SER A O 1
ATOM 1725 N N . GLU A 1 220 ? 8.231 28.453 -3.240 1.00 79.56 220 GLU A N 1
ATOM 1726 C CA . GLU A 1 220 ? 8.684 29.702 -2.617 1.00 79.56 220 GLU A CA 1
ATOM 1727 C C . GLU A 1 220 ? 9.693 29.475 -1.473 1.00 79.56 220 GLU A C 1
ATOM 1729 O O . GLU A 1 220 ? 10.078 30.434 -0.799 1.00 79.56 220 GLU A O 1
ATOM 1734 N N . SER A 1 221 ? 10.129 28.232 -1.239 1.00 77.25 221 SER A N 1
ATOM 1735 C CA . SER A 1 221 ? 11.023 27.908 -0.127 1.00 77.25 221 SER A CA 1
ATOM 1736 C C . SER A 1 221 ? 12.478 28.257 -0.455 1.00 77.25 221 SER A C 1
ATOM 1738 O O . SER A 1 221 ? 13.031 27.843 -1.473 1.00 77.25 221 SER A O 1
ATOM 1740 N N . ASP A 1 222 ? 13.124 29.010 0.438 1.00 78.75 222 ASP A N 1
ATOM 1741 C CA . ASP A 1 222 ? 14.568 29.278 0.384 1.00 78.75 222 ASP A CA 1
ATOM 1742 C C . ASP A 1 222 ? 15.401 28.076 0.892 1.00 78.75 222 ASP A C 1
ATOM 1744 O O . ASP A 1 222 ? 16.636 28.117 0.847 1.00 78.75 222 ASP A O 1
ATOM 1748 N N . ASP A 1 223 ? 14.752 27.022 1.409 1.00 78.44 223 ASP A N 1
ATOM 1749 C CA . ASP A 1 223 ? 15.415 25.804 1.872 1.00 78.44 223 ASP A CA 1
ATOM 1750 C C . ASP A 1 223 ? 15.679 24.850 0.691 1.00 78.44 223 ASP A C 1
ATOM 1752 O O . ASP A 1 223 ? 14.735 24.295 0.123 1.00 78.44 223 ASP A O 1
ATOM 1756 N N . PRO A 1 224 ? 16.950 24.590 0.323 1.00 71.88 224 PRO A N 1
ATOM 1757 C CA . PRO A 1 224 ? 17.275 23.632 -0.733 1.00 71.88 224 PRO A CA 1
ATOM 1758 C C . PRO A 1 224 ? 16.904 22.179 -0.385 1.00 71.88 224 PRO A C 1
ATOM 1760 O O . PRO A 1 224 ? 17.045 21.311 -1.243 1.00 71.88 224 PRO A O 1
ATOM 1763 N N . TYR A 1 225 ? 16.475 21.906 0.851 1.00 75.25 225 TYR A N 1
ATOM 1764 C CA . TYR A 1 225 ? 16.003 20.604 1.324 1.00 75.25 225 TYR A CA 1
ATOM 1765 C C . TYR A 1 225 ? 14.498 20.586 1.629 1.00 75.25 225 TYR A C 1
ATOM 1767 O O . TYR A 1 225 ? 14.037 19.688 2.335 1.00 75.25 225 TYR A O 1
ATOM 1775 N N . CYS A 1 226 ? 13.732 21.561 1.128 1.00 80.00 226 CYS A N 1
ATOM 1776 C CA . CYS A 1 226 ? 12.279 21.545 1.257 1.00 80.00 226 CYS A CA 1
ATOM 1777 C C . CYS A 1 226 ? 11.690 20.298 0.583 1.00 80.00 226 CYS A C 1
ATOM 1779 O O . CYS A 1 226 ? 11.841 20.096 -0.626 1.00 80.00 226 CYS A O 1
ATOM 1781 N N . ASN A 1 227 ? 10.991 19.479 1.367 1.00 80.88 227 ASN A N 1
ATOM 1782 C CA . ASN A 1 227 ? 10.272 18.311 0.874 1.00 80.88 227 ASN A CA 1
ATOM 1783 C C . ASN A 1 227 ? 8.782 18.621 0.825 1.00 80.88 227 ASN A C 1
ATOM 1785 O O . ASN A 1 227 ? 8.217 19.113 1.804 1.00 80.88 227 ASN A O 1
ATOM 1789 N N . MET A 1 228 ? 8.147 18.303 -0.298 1.00 84.75 228 MET A N 1
ATOM 1790 C CA . MET A 1 228 ? 6.701 18.419 -0.404 1.00 84.75 228 MET A CA 1
ATOM 1791 C C . MET A 1 228 ? 6.027 17.320 0.416 1.00 84.75 228 MET A C 1
ATOM 1793 O O . MET A 1 228 ? 6.523 16.193 0.481 1.00 84.75 228 MET A O 1
ATOM 1797 N N . CYS A 1 229 ? 4.902 17.640 1.050 1.00 89.25 229 CYS A N 1
ATOM 1798 C CA . CYS A 1 229 ? 4.095 16.622 1.710 1.00 89.25 229 CYS A CA 1
ATOM 1799 C C . CYS A 1 229 ? 3.554 15.606 0.693 1.00 89.25 229 CYS A C 1
ATOM 1801 O O . CYS A 1 229 ? 3.351 15.967 -0.473 1.00 89.25 229 CYS A O 1
ATOM 1803 N N . PRO A 1 230 ? 3.321 14.347 1.113 1.00 90.75 230 PRO A N 1
ATOM 1804 C CA . PRO A 1 230 ? 2.715 13.347 0.244 1.00 90.75 230 PRO A CA 1
ATOM 1805 C C . PRO A 1 230 ? 1.406 13.857 -0.362 1.00 90.75 230 PRO A C 1
ATOM 1807 O O . PRO A 1 230 ? 0.609 14.493 0.326 1.00 90.75 230 PRO A O 1
ATOM 1810 N N . ILE A 1 231 ? 1.184 13.582 -1.648 1.00 87.25 231 ILE A N 1
ATOM 1811 C CA . ILE A 1 231 ? -0.016 14.059 -2.357 1.00 87.25 231 ILE A CA 1
ATOM 1812 C C . ILE A 1 231 ? -1.232 13.143 -2.183 1.00 87.25 231 ILE A C 1
ATOM 1814 O O . ILE A 1 231 ? -2.310 13.459 -2.683 1.00 87.25 231 ILE A O 1
ATOM 1818 N N . THR A 1 232 ? -1.047 11.978 -1.563 1.00 91.06 232 THR A N 1
ATOM 1819 C CA . THR A 1 232 ? -2.095 10.965 -1.455 1.00 91.06 232 THR A CA 1
ATOM 1820 C C . THR A 1 232 ? -3.142 11.398 -0.442 1.00 91.06 232 THR A C 1
ATOM 1822 O O . THR A 1 232 ? -2.811 11.785 0.678 1.00 91.06 232 THR A O 1
ATOM 1825 N N . ASP A 1 233 ? -4.411 11.303 -0.835 1.00 94.00 233 ASP A N 1
ATOM 1826 C CA . ASP A 1 233 ? -5.525 11.676 0.027 1.00 94.00 233 ASP A CA 1
ATOM 1827 C C . ASP A 1 233 ? -5.590 10.785 1.287 1.00 94.00 233 ASP A C 1
ATOM 1829 O O . ASP A 1 233 ? -5.330 9.578 1.211 1.00 94.00 233 ASP A O 1
ATOM 1833 N N . PRO A 1 234 ? -5.999 11.340 2.443 1.00 95.38 234 PRO A N 1
ATOM 1834 C CA . PRO A 1 234 ? -6.278 10.553 3.638 1.00 95.38 234 PRO A CA 1
ATOM 1835 C C . PRO A 1 234 ? -7.370 9.501 3.405 1.00 95.38 234 PRO A C 1
ATOM 1837 O O . PRO A 1 234 ? -8.363 9.748 2.715 1.00 95.38 234 PRO A O 1
ATOM 1840 N N . ILE A 1 235 ? -7.243 8.355 4.072 1.00 96.44 235 ILE A N 1
ATOM 1841 C CA . ILE A 1 235 ? -8.244 7.283 4.084 1.00 96.44 235 ILE A CA 1
ATOM 1842 C C . ILE A 1 235 ? -9.009 7.273 5.410 1.00 96.44 235 ILE A C 1
ATOM 1844 O O . ILE A 1 235 ? -8.481 7.630 6.465 1.00 96.44 235 ILE A O 1
ATOM 1848 N N . THR A 1 236 ? -10.275 6.858 5.374 1.00 96.88 236 THR A N 1
ATOM 1849 C CA . THR A 1 236 ? -11.126 6.792 6.567 1.00 96.88 236 THR A CA 1
ATOM 1850 C C . THR A 1 236 ? -11.644 5.390 6.829 1.00 96.88 236 THR A C 1
ATOM 1852 O O . THR A 1 236 ? -12.116 4.730 5.905 1.00 96.88 236 THR A O 1
ATOM 1855 N N . LEU A 1 237 ? -11.674 5.004 8.101 1.00 97.06 237 LEU A N 1
ATOM 1856 C CA . LEU A 1 237 ? -12.310 3.788 8.597 1.00 97.06 237 LEU A CA 1
ATOM 1857 C C . LEU A 1 237 ? -13.389 4.169 9.612 1.00 97.06 237 LEU A C 1
ATOM 1859 O O . LEU A 1 237 ? -13.142 4.977 10.507 1.00 97.06 237 LEU A O 1
ATOM 1863 N N . THR A 1 238 ? -14.584 3.590 9.498 1.00 96.94 238 THR A N 1
ATOM 1864 C CA . THR A 1 238 ? -15.675 3.835 10.451 1.00 96.94 238 THR A CA 1
ATOM 1865 C C . THR A 1 238 ? -16.099 2.544 11.129 1.00 96.94 238 THR A C 1
ATOM 1867 O O . THR A 1 238 ? -16.555 1.613 10.472 1.00 96.94 238 THR A O 1
ATOM 1870 N N . LEU A 1 239 ? -16.015 2.531 12.457 1.00 95.69 239 LEU A N 1
ATOM 1871 C CA . LEU A 1 239 ? -16.548 1.475 13.315 1.00 95.69 239 LEU A CA 1
ATOM 1872 C C . LEU A 1 239 ? -17.876 1.918 13.924 1.00 95.69 239 LEU A C 1
ATOM 1874 O O . LEU A 1 239 ? -18.176 3.107 13.990 1.00 95.69 239 LEU A O 1
ATOM 1878 N N . THR A 1 240 ? -18.685 0.971 14.385 1.00 95.06 240 THR A N 1
ATOM 1879 C CA . THR A 1 240 ? -19.919 1.264 15.127 1.00 95.06 240 THR A CA 1
ATOM 1880 C C . THR A 1 240 ? -19.878 0.523 16.452 1.00 95.06 240 THR A C 1
ATOM 1882 O O . THR A 1 240 ? -19.726 -0.695 16.458 1.00 95.06 240 THR A O 1
ATOM 1885 N N . VAL A 1 241 ? -20.026 1.240 17.570 1.00 92.94 241 VAL A N 1
ATOM 1886 C CA . VAL A 1 241 ? -20.019 0.627 18.911 1.00 92.94 241 VAL A CA 1
ATOM 1887 C C . VAL A 1 241 ? -21.101 -0.451 19.001 1.00 92.94 241 VAL A C 1
ATOM 1889 O O . VAL A 1 241 ? -22.258 -0.192 18.658 1.00 92.94 241 VAL A O 1
ATOM 1892 N N . GLY A 1 242 ? -20.724 -1.648 19.458 1.00 90.75 242 GLY A N 1
ATOM 1893 C CA . GLY A 1 242 ? -21.596 -2.830 19.518 1.00 90.75 242 GLY A CA 1
ATOM 1894 C C . GLY A 1 242 ? -21.717 -3.628 18.213 1.00 90.75 242 GLY A C 1
ATOM 1895 O O . GLY A 1 242 ? -22.444 -4.617 18.170 1.00 90.75 242 GLY A O 1
ATOM 1896 N N . SER A 1 243 ? -21.033 -3.220 17.142 1.00 93.25 243 SER A N 1
ATOM 1897 C CA . SER A 1 243 ? -20.867 -4.024 15.919 1.00 93.25 243 SER A CA 1
ATOM 1898 C C . SER A 1 243 ? -19.508 -4.717 15.912 1.00 93.25 243 SER A C 1
ATOM 1900 O O . SER A 1 243 ? -18.653 -4.387 16.728 1.00 93.25 243 SER A O 1
ATOM 1902 N N . SER A 1 244 ? -19.295 -5.660 14.995 1.00 94.12 244 SER A N 1
ATOM 1903 C CA . SER A 1 244 ? -17.993 -6.313 14.858 1.00 94.12 244 SER A CA 1
ATOM 1904 C C . SER A 1 244 ? -16.918 -5.392 14.290 1.00 94.12 244 SER A C 1
ATOM 1906 O O . SER A 1 244 ? -17.234 -4.439 13.569 1.00 94.12 244 SER A O 1
ATOM 1908 N N . PHE A 1 245 ? -15.653 -5.687 14.606 1.00 95.56 245 PHE A N 1
ATOM 1909 C CA . PHE A 1 245 ? -14.528 -5.085 13.895 1.00 95.56 245 PHE A CA 1
ATOM 1910 C C . PHE A 1 245 ? -14.536 -5.529 12.429 1.00 95.56 245 PHE A C 1
ATOM 1912 O O . PHE A 1 245 ? -15.250 -6.459 12.044 1.00 95.56 245 PHE A O 1
ATOM 1919 N N . THR A 1 246 ? -13.776 -4.825 11.593 1.00 96.69 246 THR A N 1
ATOM 1920 C CA . THR A 1 246 ? -13.786 -5.076 10.147 1.00 96.69 246 THR A CA 1
ATOM 1921 C C . THR A 1 246 ? 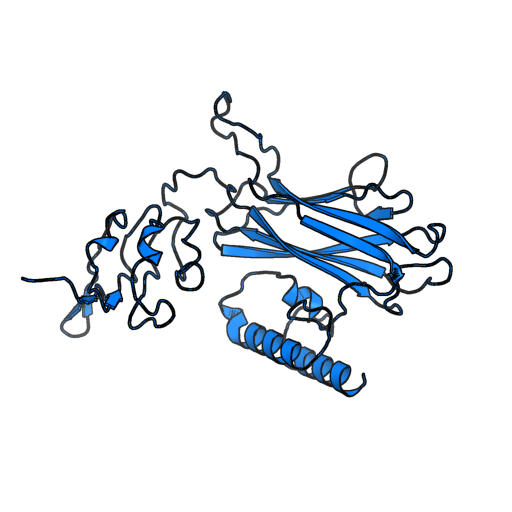-13.113 -6.386 9.759 1.00 96.69 246 THR A C 1
ATOM 1923 O O . THR A 1 246 ? -13.531 -6.990 8.778 1.00 96.69 246 THR A O 1
ATOM 1926 N N . ASN A 1 247 ? -12.106 -6.819 10.519 1.00 96.81 247 ASN A N 1
ATOM 1927 C CA . ASN A 1 247 ? -11.267 -7.974 10.216 1.00 96.81 247 ASN A CA 1
ATOM 1928 C C . ASN A 1 247 ? -10.957 -8.757 11.504 1.00 96.81 247 ASN A C 1
ATOM 1930 O O . ASN A 1 247 ? -11.243 -8.312 12.620 1.00 96.81 247 ASN A O 1
ATOM 1934 N N . ALA A 1 248 ? -10.346 -9.930 11.354 1.00 94.38 248 ALA A N 1
ATOM 1935 C CA . ALA A 1 248 ? -9.906 -10.777 12.459 1.00 94.38 248 ALA A CA 1
ATOM 1936 C C . ALA A 1 248 ? -8.476 -11.279 12.221 1.00 94.38 248 ALA A C 1
ATOM 1938 O O . ALA A 1 248 ? -7.989 -11.274 11.096 1.00 94.38 248 ALA A O 1
ATOM 1939 N N . LEU A 1 249 ? -7.792 -11.731 13.276 1.00 93.38 249 LEU A N 1
ATOM 1940 C CA . LEU A 1 249 ? -6.494 -12.390 13.107 1.00 93.38 249 LEU A CA 1
ATOM 1941 C C . LEU A 1 249 ? -6.603 -13.578 12.145 1.00 93.38 249 LEU A C 1
ATOM 1943 O O . LEU A 1 249 ? -7.517 -14.394 12.263 1.00 93.38 249 LEU A O 1
ATOM 1947 N N . GLY A 1 250 ? -5.633 -13.689 11.242 1.00 94.25 250 GLY A N 1
ATOM 1948 C CA . GLY A 1 250 ? -5.615 -14.700 10.190 1.00 94.25 250 GLY A CA 1
ATOM 1949 C C . GLY A 1 250 ? -6.274 -14.276 8.878 1.00 94.25 250 GLY A C 1
ATOM 1950 O O . GLY A 1 250 ? -6.072 -14.979 7.898 1.00 94.25 250 GLY A O 1
ATOM 1951 N N . ASP A 1 251 ? -6.990 -13.150 8.841 1.00 96.69 251 ASP A N 1
ATOM 1952 C CA . ASP A 1 251 ? -7.460 -12.512 7.604 1.00 96.69 251 ASP A CA 1
ATOM 1953 C C . ASP A 1 251 ? -6.252 -11.885 6.887 1.00 96.69 251 ASP A C 1
ATOM 1955 O O . ASP A 1 251 ? -5.742 -10.829 7.278 1.00 96.69 251 ASP A O 1
ATOM 1959 N N . ALA A 1 252 ? -5.709 -12.621 5.925 1.00 94.94 252 ALA A N 1
ATOM 1960 C CA . ALA A 1 252 ? -4.457 -12.326 5.246 1.00 94.94 252 ALA A CA 1
ATOM 1961 C C . ALA A 1 252 ? -4.675 -11.471 3.995 1.00 94.94 252 ALA A C 1
ATOM 1963 O O . ALA A 1 252 ? -3.772 -10.731 3.615 1.00 94.94 252 ALA A O 1
ATOM 1964 N N . ASN A 1 253 ? -5.845 -11.580 3.357 1.00 93.81 253 ASN A N 1
ATOM 1965 C CA . ASN A 1 253 ? -6.196 -10.793 2.172 1.00 93.81 253 ASN A CA 1
ATOM 1966 C C . ASN A 1 253 ? -7.016 -9.525 2.507 1.00 93.81 253 ASN A C 1
ATOM 1968 O O . ASN A 1 253 ? -7.351 -8.757 1.603 1.00 93.81 253 ASN A O 1
ATOM 1972 N N . PHE A 1 254 ? -7.322 -9.320 3.791 1.00 95.69 254 PHE A N 1
ATOM 1973 C CA . PHE A 1 254 ? -8.035 -8.181 4.366 1.00 95.69 254 PHE A CA 1
ATOM 1974 C C . PHE A 1 254 ? -9.472 -8.001 3.869 1.00 95.69 254 PHE A C 1
ATOM 1976 O O . PHE A 1 254 ? -10.006 -6.886 3.904 1.00 95.69 254 PHE A O 1
ATOM 1983 N N . ASP A 1 255 ? -10.131 -9.080 3.444 1.00 95.69 255 ASP A N 1
ATOM 1984 C CA . ASP A 1 255 ? -11.506 -9.026 2.937 1.00 95.69 255 ASP A CA 1
ATOM 1985 C C . ASP A 1 255 ? -12.589 -9.073 4.036 1.00 95.69 255 ASP A C 1
ATOM 1987 O O . ASP A 1 255 ? -13.784 -8.908 3.753 1.00 95.69 255 ASP A O 1
ATOM 1991 N N . GLY A 1 256 ? -12.171 -9.224 5.296 1.00 95.12 256 GLY A N 1
ATOM 1992 C CA . GLY A 1 256 ? -13.022 -9.258 6.483 1.00 95.12 256 GLY A CA 1
ATOM 1993 C C . GLY A 1 256 ? -13.492 -10.662 6.866 1.00 95.12 256 GLY A C 1
ATOM 1994 O O . GLY A 1 256 ? -14.211 -10.817 7.860 1.00 95.12 256 GLY A O 1
ATOM 1995 N N . GLN A 1 257 ? -13.133 -11.687 6.094 1.00 95.31 257 GLN A N 1
ATOM 1996 C CA . GLN A 1 257 ? -13.404 -13.088 6.395 1.00 95.31 257 GLN A CA 1
ATOM 1997 C C . GLN A 1 257 ? -12.098 -13.829 6.680 1.00 95.31 257 GLN A C 1
ATOM 1999 O O . GLN A 1 257 ? -11.030 -13.429 6.254 1.00 95.31 257 GLN A O 1
ATOM 2004 N N . VAL A 1 258 ? -12.200 -14.912 7.454 1.00 96.12 258 VAL A N 1
ATOM 2005 C CA . VAL A 1 258 ? -11.086 -15.840 7.671 1.00 96.12 258 VAL A CA 1
ATOM 2006 C C . VAL A 1 258 ? -11.464 -17.158 7.010 1.00 96.12 258 VAL A C 1
ATOM 2008 O O . VAL A 1 258 ? -12.236 -17.947 7.568 1.00 96.12 258 VAL A O 1
ATOM 2011 N N . ASP A 1 259 ? -10.980 -17.370 5.790 1.00 96.88 259 ASP A N 1
ATOM 2012 C CA . ASP A 1 259 ? -11.295 -18.506 4.938 1.00 96.88 259 ASP A CA 1
ATOM 2013 C C . ASP A 1 259 ? -10.085 -19.040 4.136 1.00 96.88 259 ASP A C 1
ATOM 2015 O O . ASP A 1 259 ? -8.915 -18.797 4.423 1.00 96.88 259 ASP A O 1
ATOM 2019 N N . VAL A 1 260 ? -10.351 -19.916 3.165 1.00 97.00 260 VAL A N 1
ATOM 2020 C CA . VAL A 1 260 ? -9.295 -20.584 2.392 1.00 97.00 260 VAL A CA 1
ATOM 2021 C C . VAL A 1 260 ? -8.471 -19.621 1.528 1.00 97.00 260 VAL A C 1
ATOM 2023 O O . VAL A 1 260 ? -7.344 -19.964 1.167 1.00 97.00 260 VAL A O 1
ATOM 2026 N N . LEU A 1 261 ? -9.004 -18.449 1.177 1.00 97.12 261 LEU A N 1
ATOM 2027 C CA . LEU A 1 261 ? -8.276 -17.427 0.429 1.00 97.12 261 LEU A CA 1
ATOM 2028 C C . LEU A 1 261 ? -7.128 -16.857 1.263 1.00 97.12 261 LEU A C 1
ATOM 2030 O O . LEU A 1 261 ? -6.042 -16.669 0.718 1.00 97.12 261 LEU A O 1
ATOM 2034 N N . ASP A 1 262 ? -7.295 -16.742 2.579 1.00 97.31 262 ASP A N 1
ATOM 2035 C CA . ASP A 1 262 ? -6.223 -16.308 3.479 1.00 97.31 262 ASP A CA 1
ATOM 2036 C C . ASP A 1 262 ? -5.076 -17.308 3.548 1.00 97.31 262 ASP A C 1
ATOM 2038 O O . ASP A 1 262 ? -3.903 -16.949 3.620 1.00 97.31 262 ASP A O 1
ATOM 2042 N N . VAL A 1 263 ? -5.402 -18.600 3.464 1.00 97.00 263 VAL A N 1
ATOM 2043 C CA . VAL A 1 263 ? -4.387 -19.655 3.383 1.00 97.00 263 VAL A CA 1
ATOM 2044 C C . VAL A 1 263 ? -3.591 -19.531 2.086 1.00 97.00 263 VAL A C 1
ATOM 2046 O O . VAL A 1 263 ? -2.383 -19.763 2.092 1.00 97.00 263 VAL A O 1
ATOM 2049 N N . ILE A 1 264 ? -4.244 -19.187 0.971 1.00 95.88 264 ILE A N 1
ATOM 2050 C CA . ILE A 1 264 ? -3.570 -18.986 -0.319 1.00 95.88 264 ILE A CA 1
ATOM 2051 C C . ILE A 1 264 ? -2.632 -17.780 -0.242 1.00 95.88 264 ILE A C 1
ATOM 2053 O O . ILE A 1 264 ? -1.484 -17.888 -0.683 1.00 95.88 264 ILE A O 1
ATOM 2057 N N . GLU A 1 265 ? -3.094 -16.678 0.344 1.00 93.62 265 GLU A N 1
ATOM 2058 C CA . GLU A 1 265 ? -2.298 -15.464 0.521 1.00 93.62 265 GLU A CA 1
ATOM 2059 C C . GLU A 1 265 ? -1.083 -15.729 1.418 1.00 93.62 265 GLU A C 1
ATOM 2061 O O . GLU A 1 265 ? 0.059 -15.535 1.000 1.00 93.62 265 GLU A O 1
ATOM 2066 N N . LEU A 1 266 ? -1.292 -16.329 2.595 1.00 93.38 266 LEU A N 1
ATOM 2067 C CA . LEU A 1 266 ? -0.210 -16.672 3.519 1.00 93.38 266 LEU A CA 1
ATOM 2068 C C . LEU A 1 266 ? 0.801 -17.651 2.903 1.00 93.38 266 LEU A C 1
ATOM 2070 O O . LEU A 1 266 ? 2.007 -17.497 3.086 1.00 93.38 266 LEU A O 1
ATOM 2074 N N . VAL A 1 267 ? 0.351 -18.661 2.151 1.00 94.25 267 VAL A N 1
ATOM 2075 C CA . VAL A 1 267 ? 1.263 -19.574 1.440 1.00 94.25 267 VAL A CA 1
ATOM 2076 C C . VAL A 1 267 ? 2.087 -18.820 0.399 1.00 94.25 267 VAL A C 1
ATOM 2078 O O . VAL A 1 267 ? 3.288 -19.072 0.289 1.00 94.25 267 VAL A O 1
ATOM 2081 N N . SER A 1 268 ? 1.465 -17.911 -0.352 1.00 89.56 268 SER A N 1
ATOM 2082 C CA . SER A 1 268 ? 2.154 -17.101 -1.361 1.00 89.56 268 SER A CA 1
ATOM 2083 C C . SER A 1 268 ? 3.215 -16.220 -0.709 1.00 89.56 268 SER A C 1
ATOM 2085 O O . SER A 1 268 ? 4.369 -16.237 -1.137 1.00 89.56 268 SER A O 1
ATOM 2087 N N . TYR A 1 269 ? 2.865 -15.565 0.399 1.00 87.06 269 TYR A N 1
ATOM 2088 C CA . TYR A 1 269 ? 3.794 -14.779 1.199 1.00 87.06 269 TYR A CA 1
ATOM 2089 C C . TYR A 1 269 ? 4.974 -15.629 1.699 1.00 87.06 269 TYR A C 1
ATOM 2091 O O . TYR A 1 269 ? 6.133 -15.284 1.477 1.00 87.06 269 TYR A O 1
ATOM 2099 N N . VAL A 1 270 ? 4.703 -16.801 2.291 1.00 88.56 270 VAL A N 1
ATOM 2100 C CA . VAL A 1 270 ? 5.739 -17.709 2.822 1.00 88.56 270 VAL A CA 1
ATOM 2101 C C . VAL A 1 270 ? 6.690 -18.223 1.734 1.00 88.56 270 VAL A C 1
ATOM 2103 O O . VAL A 1 270 ? 7.881 -18.421 1.989 1.00 88.56 270 VAL A O 1
ATOM 2106 N N . LEU A 1 271 ? 6.194 -18.453 0.517 1.00 87.75 271 LEU A N 1
ATOM 2107 C CA . LEU A 1 271 ? 7.026 -18.897 -0.605 1.00 87.75 271 LEU A CA 1
ATOM 2108 C C . LEU A 1 271 ? 7.915 -17.780 -1.167 1.00 87.75 271 LEU A C 1
ATOM 2110 O O . LEU A 1 271 ? 8.987 -18.086 -1.690 1.00 87.75 271 LEU A O 1
ATOM 2114 N N . ASN A 1 272 ? 7.507 -16.520 -1.005 1.00 77.31 272 ASN A N 1
ATOM 2115 C CA . ASN A 1 272 ? 8.182 -15.350 -1.563 1.00 77.31 272 ASN A CA 1
ATOM 2116 C C . ASN A 1 272 ? 8.963 -14.525 -0.520 1.00 77.31 272 ASN A C 1
ATOM 2118 O O . ASN A 1 272 ? 9.406 -13.427 -0.833 1.00 77.31 272 ASN A O 1
ATOM 2122 N N . ILE A 1 273 ? 9.215 -15.042 0.694 1.00 65.19 273 ILE A N 1
ATOM 2123 C CA . ILE A 1 273 ? 9.934 -14.332 1.785 1.00 65.19 273 ILE A CA 1
ATOM 2124 C C . ILE A 1 273 ? 11.287 -13.717 1.342 1.00 65.19 273 ILE A C 1
ATOM 2126 O O . ILE A 1 273 ? 11.789 -12.795 1.978 1.00 65.19 273 ILE A O 1
ATOM 2130 N N . GLY A 1 274 ? 11.902 -14.204 0.256 1.00 54.34 274 GLY A N 1
ATOM 2131 C CA . GLY A 1 274 ? 13.132 -13.633 -0.307 1.00 54.34 274 GLY A CA 1
ATOM 2132 C C . GLY A 1 274 ? 12.978 -12.275 -1.008 1.00 54.34 274 GLY A C 1
ATOM 2133 O O . GLY A 1 274 ? 13.987 -11.588 -1.163 1.00 54.34 274 GLY A O 1
ATOM 2134 N N . ASP A 1 275 ? 11.758 -11.896 -1.394 1.00 52.41 275 ASP A N 1
ATOM 2135 C CA . ASP A 1 275 ? 11.458 -10.685 -2.172 1.00 52.41 275 ASP A CA 1
ATOM 2136 C C . ASP A 1 275 ? 10.821 -9.574 -1.312 1.00 52.41 275 ASP A C 1
ATOM 2138 O O . ASP A 1 275 ? 10.926 -8.394 -1.643 1.00 52.41 275 ASP A O 1
ATOM 2142 N N . TYR A 1 276 ? 10.242 -9.928 -0.159 1.00 49.56 276 TYR A N 1
ATOM 2143 C CA . TYR A 1 276 ? 9.555 -9.008 0.750 1.00 49.56 276 TYR A CA 1
ATOM 2144 C C . TYR A 1 276 ? 10.418 -8.713 1.986 1.00 49.56 276 TYR A C 1
ATOM 2146 O O . TYR A 1 276 ? 10.373 -9.413 2.995 1.00 49.56 276 TYR A O 1
ATOM 2154 N N . TYR A 1 277 ? 11.211 -7.640 1.939 1.00 49.69 277 TYR A N 1
ATOM 2155 C CA . TYR A 1 277 ? 11.852 -7.055 3.133 1.00 49.69 277 TYR A CA 1
ATOM 2156 C C . TYR A 1 277 ? 10.883 -6.189 3.962 1.00 49.69 277 TYR A C 1
ATOM 2158 O O . TYR A 1 277 ? 11.305 -5.322 4.733 1.00 49.69 277 TYR A O 1
ATOM 2166 N N . SER A 1 278 ? 9.580 -6.391 3.802 1.00 56.66 278 SER A N 1
ATOM 2167 C CA . SER A 1 278 ? 8.543 -5.519 4.325 1.00 56.66 278 SER A CA 1
ATOM 2168 C C . SER A 1 278 ? 7.865 -6.150 5.538 1.00 56.66 278 SER A C 1
ATOM 2170 O O . SER A 1 278 ? 7.319 -7.248 5.490 1.00 56.66 278 SER A O 1
ATOM 2172 N N . TRP A 1 279 ? 7.869 -5.423 6.655 1.00 71.25 279 TRP A N 1
ATOM 2173 C CA . TRP A 1 279 ? 7.015 -5.700 7.814 1.00 71.25 279 TRP A CA 1
ATOM 2174 C C . TRP A 1 279 ? 5.561 -5.343 7.486 1.00 71.25 279 TRP A C 1
ATOM 2176 O O . TRP A 1 279 ? 4.961 -4.533 8.179 1.00 71.25 279 TRP A O 1
ATOM 2186 N N . GLU A 1 280 ? 5.030 -5.856 6.379 1.00 87.69 280 GLU A N 1
ATOM 2187 C CA . GLU A 1 280 ? 3.670 -5.607 5.909 1.00 87.69 280 GLU A CA 1
ATOM 2188 C C . GLU A 1 280 ? 2.628 -6.089 6.913 1.00 87.69 280 GLU A C 1
ATOM 2190 O O . GLU A 1 280 ? 2.863 -6.971 7.742 1.00 87.69 280 GLU A O 1
ATOM 2195 N N . LEU A 1 281 ? 1.432 -5.525 6.807 1.00 91.62 281 LEU A N 1
ATOM 2196 C CA . LEU A 1 281 ? 0.314 -5.874 7.663 1.00 91.62 281 LEU A CA 1
ATOM 2197 C C . LEU A 1 281 ? -0.029 -7.370 7.598 1.00 91.62 281 LEU A C 1
ATOM 2199 O O . LEU A 1 281 ? -0.430 -7.931 8.615 1.00 91.62 281 LEU A O 1
ATOM 2203 N N . VAL A 1 282 ? 0.211 -8.036 6.458 1.00 91.69 282 VAL A N 1
ATOM 2204 C CA . VAL A 1 282 ? -0.036 -9.481 6.290 1.00 91.69 282 VAL A CA 1
ATOM 2205 C C . VAL A 1 282 ? 0.787 -10.261 7.306 1.00 91.69 282 VAL A C 1
ATOM 2207 O O . VAL A 1 282 ? 0.246 -11.110 8.013 1.00 91.69 282 VAL A O 1
ATOM 2210 N N . PHE A 1 283 ? 2.068 -9.914 7.457 1.00 90.50 283 PHE A N 1
ATOM 2211 C CA . PHE A 1 283 ? 2.947 -10.506 8.460 1.00 90.50 283 PHE A CA 1
ATOM 2212 C C . PHE A 1 283 ? 2.374 -10.359 9.871 1.00 90.50 283 PHE A C 1
ATOM 2214 O O . PHE A 1 283 ? 2.300 -11.328 10.624 1.00 90.50 283 PHE A O 1
ATOM 2221 N N . LEU A 1 284 ? 1.920 -9.155 10.221 1.00 90.44 284 LEU A N 1
ATOM 2222 C CA . LEU A 1 284 ? 1.408 -8.863 11.560 1.00 90.44 284 LEU A CA 1
ATOM 2223 C C . LEU A 1 284 ? 0.069 -9.557 11.857 1.00 90.44 284 LEU A C 1
ATOM 2225 O O . LEU A 1 284 ? -0.200 -9.893 13.010 1.00 90.44 284 LEU A O 1
ATOM 2229 N N . MET A 1 285 ? -0.766 -9.752 10.836 1.00 93.31 285 MET A N 1
ATOM 2230 C CA . MET A 1 285 ? -2.093 -10.364 10.951 1.00 93.31 285 MET A CA 1
ATOM 2231 C C . MET A 1 285 ? -2.058 -11.893 10.939 1.00 93.31 285 MET A C 1
ATOM 2233 O O . MET A 1 285 ? -2.999 -12.527 11.419 1.00 93.31 285 MET A O 1
ATOM 2237 N N . THR A 1 286 ? -0.984 -12.487 10.412 1.00 93.81 286 THR A N 1
ATOM 2238 C CA . THR A 1 286 ? -0.891 -13.936 10.176 1.00 93.81 286 THR A CA 1
ATOM 2239 C C . THR A 1 286 ? 0.213 -14.641 10.964 1.00 93.81 286 THR A C 1
ATOM 2241 O O . THR A 1 286 ? 0.286 -15.866 10.906 1.00 93.81 286 THR A O 1
ATOM 2244 N N . ASP A 1 287 ? 1.017 -13.934 11.767 1.00 92.75 287 ASP A N 1
ATOM 2245 C CA . ASP A 1 287 ? 1.892 -14.547 12.782 1.00 92.75 287 ASP A CA 1
ATOM 2246 C C . ASP A 1 287 ? 1.056 -15.028 13.982 1.00 92.75 287 ASP A C 1
ATOM 2248 O O . ASP A 1 287 ? 1.014 -14.424 15.055 1.00 92.75 287 ASP A O 1
ATOM 2252 N N . LEU A 1 288 ? 0.320 -16.120 13.773 1.00 94.44 288 LEU A N 1
ATOM 2253 C CA . LEU A 1 288 ? -0.705 -16.611 14.697 1.00 94.44 288 LEU A CA 1
ATOM 2254 C C . LEU A 1 288 ? -0.129 -17.232 15.975 1.00 94.44 288 LEU A C 1
ATOM 2256 O O . LEU A 1 288 ? -0.855 -17.404 16.959 1.00 94.44 288 LEU A O 1
ATOM 2260 N N . ASN A 1 289 ? 1.152 -17.603 15.969 1.00 93.50 289 ASN A N 1
ATOM 2261 C CA . ASN A 1 289 ? 1.840 -18.120 17.150 1.00 93.50 289 ASN A CA 1
ATOM 2262 C C . ASN A 1 289 ? 2.748 -17.081 17.840 1.00 93.50 289 ASN A C 1
ATOM 2264 O O . ASN A 1 289 ? 3.240 -17.362 18.939 1.00 93.50 289 ASN A O 1
ATOM 2268 N N . PHE A 1 290 ? 2.906 -15.892 17.247 1.00 91.81 290 PHE A N 1
ATOM 2269 C CA . PHE A 1 290 ? 3.706 -14.773 17.750 1.00 91.81 290 PHE A CA 1
ATOM 2270 C C . PHE A 1 290 ? 5.193 -15.106 17.950 1.00 91.81 290 PHE A C 1
ATOM 2272 O O . PHE A 1 290 ? 5.825 -14.623 18.899 1.00 91.81 290 PHE A O 1
ATOM 2279 N N . ASP A 1 291 ? 5.760 -15.961 17.095 1.00 92.88 291 ASP A N 1
ATOM 2280 C CA . ASP A 1 291 ? 7.191 -16.285 17.103 1.00 92.88 291 ASP A CA 1
ATOM 2281 C C . ASP A 1 291 ? 8.023 -15.380 16.179 1.00 92.88 291 ASP A C 1
ATOM 2283 O O . ASP A 1 291 ? 9.255 -15.502 16.158 1.00 92.88 291 ASP A O 1
ATOM 2287 N N . TYR A 1 292 ? 7.372 -14.427 15.501 1.00 89.25 292 TYR A N 1
ATOM 2288 C CA . TYR A 1 292 ? 7.948 -13.509 14.522 1.00 89.25 292 TYR A CA 1
ATOM 2289 C C . TYR A 1 292 ? 8.497 -14.197 13.266 1.00 89.25 292 TYR A C 1
ATOM 2291 O O . TYR A 1 292 ? 9.401 -13.666 12.615 1.00 89.25 292 TYR A O 1
ATOM 2299 N N . ASN A 1 293 ? 7.976 -15.370 12.902 1.00 89.19 293 ASN A N 1
ATOM 2300 C CA . ASN A 1 293 ? 8.302 -16.036 11.647 1.00 89.19 293 ASN A CA 1
ATOM 2301 C C . ASN A 1 293 ? 7.032 -16.578 10.999 1.00 89.19 293 ASN A C 1
ATOM 2303 O O . ASN A 1 293 ? 6.497 -17.578 11.459 1.00 89.19 293 ASN A O 1
ATOM 2307 N N . LEU A 1 294 ? 6.642 -16.042 9.844 1.00 89.56 294 LEU A N 1
ATOM 2308 C CA . LEU A 1 294 ? 5.602 -16.680 9.043 1.00 89.56 294 LEU A CA 1
ATOM 2309 C C . LEU A 1 294 ? 6.113 -17.986 8.445 1.00 89.56 294 LEU A C 1
ATOM 2311 O O . LEU A 1 294 ? 7.033 -18.009 7.621 1.00 89.56 294 LEU A O 1
ATOM 2315 N N . ASN A 1 295 ? 5.533 -19.099 8.883 1.00 91.75 295 ASN A N 1
ATOM 2316 C CA . ASN A 1 295 ? 5.926 -20.417 8.424 1.00 91.75 295 ASN A CA 1
ATOM 2317 C C . ASN A 1 295 ? 4.753 -21.409 8.414 1.00 91.75 295 ASN A C 1
ATOM 2319 O O . ASN A 1 295 ? 3.582 -21.069 8.564 1.00 91.75 295 ASN A O 1
ATOM 2323 N N . ILE A 1 296 ? 5.067 -22.688 8.199 1.00 94.56 296 ILE A N 1
ATOM 2324 C CA . ILE A 1 296 ? 4.054 -23.746 8.124 1.00 94.56 296 ILE A CA 1
ATOM 2325 C C . ILE A 1 296 ? 3.236 -23.894 9.415 1.00 94.56 296 ILE A C 1
ATOM 2327 O O . ILE A 1 296 ? 2.115 -24.392 9.363 1.00 94.56 296 ILE A O 1
ATOM 2331 N N . GLN A 1 297 ? 3.773 -23.487 10.569 1.00 96.25 297 GLN A N 1
ATOM 2332 C CA . GLN A 1 297 ? 3.034 -23.511 11.830 1.00 96.25 297 GLN A CA 1
ATOM 2333 C C . GLN A 1 297 ? 1.858 -22.532 11.799 1.00 96.25 297 GLN A C 1
ATOM 2335 O O . GLN A 1 297 ? 0.761 -22.919 12.194 1.00 96.25 297 GLN A O 1
ATOM 2340 N N . ASP A 1 298 ? 2.048 -21.333 11.254 1.00 96.19 298 ASP A N 1
ATOM 2341 C CA . ASP A 1 298 ? 0.995 -20.320 11.129 1.00 96.19 298 ASP A CA 1
ATOM 2342 C C . ASP A 1 298 ? -0.072 -20.748 10.132 1.00 96.19 298 ASP A C 1
ATOM 2344 O O . ASP A 1 298 ? -1.259 -20.673 10.426 1.00 96.19 298 ASP A O 1
ATOM 2348 N N . ILE A 1 299 ? 0.338 -21.350 9.012 1.00 96.81 299 ILE A N 1
ATOM 2349 C CA . ILE A 1 299 ? -0.595 -21.957 8.053 1.00 96.81 299 ILE A CA 1
ATOM 2350 C C . ILE A 1 299 ? -1.453 -23.035 8.732 1.00 96.81 299 ILE A C 1
ATOM 2352 O O . ILE A 1 299 ? -2.663 -23.098 8.519 1.00 96.81 299 ILE A O 1
ATOM 2356 N N . ILE A 1 300 ? -0.853 -23.896 9.563 1.00 97.38 300 ILE A N 1
ATOM 2357 C CA . ILE A 1 300 ? -1.600 -24.925 10.303 1.00 97.38 300 ILE A CA 1
ATOM 2358 C C . ILE A 1 300 ? -2.578 -24.282 11.293 1.00 97.38 300 ILE A C 1
ATOM 2360 O O . ILE A 1 300 ? -3.705 -24.762 11.420 1.00 97.38 300 ILE A O 1
ATOM 2364 N N . LEU A 1 301 ? -2.166 -23.226 11.997 1.00 97.12 301 LEU A N 1
ATOM 2365 C CA . LEU A 1 301 ? -3.038 -22.505 12.923 1.00 97.12 301 LEU A CA 1
ATOM 2366 C C . LEU A 1 301 ? -4.211 -21.851 12.195 1.00 97.12 301 LEU A C 1
ATOM 2368 O O . LEU A 1 301 ? -5.344 -22.034 12.629 1.00 97.12 301 LEU A O 1
ATOM 2372 N N . LEU A 1 302 ? -3.959 -21.198 11.062 1.00 97.31 302 LEU A N 1
ATOM 2373 C CA . LEU A 1 302 ? -4.986 -20.576 10.234 1.00 97.31 302 LEU A CA 1
ATOM 2374 C C . LEU A 1 302 ? -6.003 -21.609 9.740 1.00 97.31 302 LEU A C 1
ATOM 2376 O O . LEU A 1 302 ? -7.207 -21.434 9.898 1.00 97.31 302 LEU A O 1
ATOM 2380 N N . VAL A 1 303 ? -5.527 -22.750 9.231 1.00 97.56 303 VAL A N 1
ATOM 2381 C CA . VAL A 1 303 ? -6.407 -23.851 8.811 1.00 97.56 303 VAL A CA 1
ATOM 2382 C C . VAL A 1 303 ? -7.248 -24.374 9.977 1.00 97.56 303 VAL A C 1
ATOM 2384 O O . VAL A 1 303 ? -8.424 -24.665 9.781 1.00 97.56 303 VAL A O 1
ATOM 2387 N N . ASN A 1 304 ? -6.692 -24.487 11.186 1.00 96.75 304 ASN A N 1
ATOM 2388 C CA . ASN A 1 304 ? -7.480 -24.904 12.349 1.00 96.75 304 ASN A CA 1
ATOM 2389 C C . ASN A 1 304 ? -8.558 -23.870 12.705 1.00 96.75 304 ASN A C 1
ATOM 2391 O O . ASN A 1 304 ? -9.688 -24.271 12.955 1.00 96.75 304 ASN A O 1
ATOM 2395 N N . ILE A 1 305 ? -8.242 -22.568 12.659 1.00 94.38 305 ILE A N 1
ATOM 2396 C CA . ILE A 1 305 ? -9.222 -21.489 12.876 1.00 94.38 305 ILE A CA 1
ATOM 2397 C C . ILE A 1 305 ? -10.393 -21.620 11.892 1.00 94.38 305 ILE A C 1
ATOM 2399 O O . ILE A 1 305 ? -11.545 -21.569 12.310 1.00 94.38 305 ILE A O 1
ATOM 2403 N N . ILE A 1 306 ? -10.108 -21.861 10.609 1.00 96.00 306 ILE A N 1
ATOM 2404 C CA . ILE A 1 306 ? -11.127 -22.015 9.554 1.00 96.00 306 ILE A CA 1
ATOM 2405 C C . ILE A 1 306 ? -11.960 -23.294 9.730 1.00 96.00 306 ILE A C 1
ATOM 2407 O O . ILE A 1 306 ? -13.124 -23.346 9.345 1.00 96.00 306 ILE A O 1
ATOM 2411 N N . LEU A 1 307 ? -11.366 -24.369 10.251 1.00 95.81 307 LEU A N 1
ATOM 2412 C CA . LEU A 1 307 ? -12.072 -25.639 10.451 1.00 95.81 307 LEU A CA 1
ATOM 2413 C C . LEU A 1 307 ? -12.921 -25.662 11.729 1.00 95.81 307 LEU A C 1
ATOM 2415 O O . LEU A 1 307 ? -13.850 -26.471 11.809 1.00 95.81 307 LEU A O 1
ATOM 2419 N N . ASP A 1 308 ? -12.586 -24.819 12.704 1.00 90.56 308 ASP A N 1
ATOM 2420 C CA . ASP A 1 308 ? -13.276 -24.706 13.989 1.00 90.56 308 ASP A CA 1
ATOM 2421 C C . ASP A 1 308 ? -14.372 -23.613 14.000 1.00 90.56 308 ASP A C 1
ATOM 2423 O O . ASP A 1 308 ? -15.098 -23.511 14.997 1.00 90.56 308 ASP A O 1
ATOM 2427 N N . SER A 1 309 ? -14.506 -22.820 12.924 1.00 75.62 309 SER A N 1
ATOM 2428 C CA . SER A 1 309 ? -15.479 -21.722 12.773 1.00 75.62 309 SER A CA 1
ATOM 2429 C C . SER A 1 309 ? -16.883 -22.130 12.304 1.00 75.62 309 SER A C 1
ATOM 2431 O O . SER A 1 309 ? -17.081 -23.225 11.721 1.00 75.62 309 SER A O 1
#

Radius of gyration: 23.3 Å; chains: 1; bounding box: 56×55×74 Å

Sequence (309 aa):
NGRIILFDCYPIIINGNYNWLDVSGEIPNNITDWEYIEVFIMSYNDLSGLIPDSICELDLDFSDNSIFDLNGNALCPPYPACIETYINNQDTMFSDCELNVCYNLGISDFISYELNGDNIVNPYDDLNGTGYLGINLFNNGPACPYYPGIRIQSNTEGVSFYGGTGTDILEFETWWYAIESQGAYGLNIPFEISPFIPEGTPITFTAEAVTLHCEEDCSESDDPYCNMCPITDPITLTLTVGSSFTNALGDANFDGQVDVLDVIELVSYVLNIGDYYSWELVFLMTDLNFDYNLNIQDIILLVNIILDS